Protein AF-0000000071358863 (afdb_homodimer)

Organism: NCBI:txid346377

Nearest PDB structures (foldseek):
  4tql-assembly1_A  TM=3.402E-01  e=3.006E+00  synthetic construct
  7ekm-assembly1_B  TM=2.924E-01  e=6.984E+00  Homo sapiens
  4tql-assembly1_A  TM=3.404E-01  e=3.128E+00  synthetic construct
  7ekm-assembly1_B  TM=2.925E-01  e=9.668E+00  Homo sapiens

Foldseek 3Di:
DPPVVVVVCVVVVPPPVPPDDDPVVVVVVVVLVVLLVVLLCVQLVDDPVLCVVLVVLVVVLVVVLVVLVCVQNPPPPPPPVPDDPVNVVVVVVVNVVSVVVNVVSLVVSLVVSCVSRNNVSSVSVVCSVVVSVVVVVVVCVVVPPDPD/DVPVVVVVCVVVVPPPVPPDDDPVVVVVVVVLVVLLVVLLCVQLVDDPVLCVVLVVLVVVLVVVLVVLVCVQNPPPPPVPVPDDPVNVVVVVVVNVVSVVVNVVSLVVSLVVSCVSRNNVSSVSVVCSVVVSVVVVVVVCVVVPPDPD

Secondary structure (DSSP, 8-state):
-HHHHHHHHHHHGGGGGGGS-HHHHHHHHHHHHHHHHHHHHHHHT--HHHHHHHHHHHHHHHHHHHHHHHHHH------GGG--HHHHHHHHHHHHHHHHHHHHHHHHHHHHHHHHS-HHHHHHHHHHHHHHHHHHHHHHHHHS----/-HHHHHHHHHHHGGGGGGGS-HHHHHHHHHHHHHHHHHHHHHHHT--HHHHHHHHHHHHHHHHHHHHHHHHHH------GGG--HHHHHHHHHHHHHHHHHHHHHHHHHHHHHHHHS-HHHHHHHHHHHHHHHHHHHHHHHHHS----

Radius of gyration: 20.92 Å; Cα contacts (8 Å, |Δi|>4): 235; chains: 2; bounding box: 52×55×49 Å

Solvent-accessible surface area (backbone atoms only — not comparable to full-atom values): 15802 Å² total; per-residue (Å²): 88,69,9,68,49,34,32,39,37,12,69,54,43,29,68,67,27,63,71,62,63,73,69,69,32,49,60,34,44,54,52,48,48,54,51,48,51,54,48,50,41,60,75,54,63,59,47,74,76,46,43,70,59,45,49,64,54,48,52,52,48,52,52,54,51,47,51,53,48,48,58,65,65,58,59,58,85,69,58,67,88,76,52,44,47,69,56,25,42,51,52,49,50,50,51,52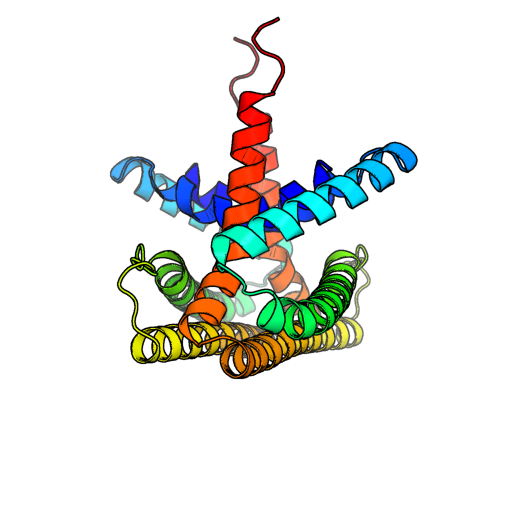,50,50,54,48,50,50,52,50,50,51,51,52,50,39,55,52,39,25,70,68,66,31,32,39,46,30,44,50,53,69,49,38,60,50,50,49,34,51,50,51,50,54,51,44,66,68,65,40,86,60,89,124,90,65,7,68,47,30,35,43,39,9,68,58,42,33,66,66,20,63,72,58,60,71,69,66,31,49,59,33,44,53,52,49,48,53,50,47,52,54,49,50,40,60,74,54,63,60,47,74,78,47,43,69,60,45,48,64,56,48,52,53,48,52,51,52,51,48,52,52,48,49,56,66,64,57,58,58,86,70,56,68,88,75,52,44,47,69,56,24,44,50,52,50,52,50,51,52,49,50,53,48,50,50,52,50,51,52,50,53,48,40,53,52,38,24,70,69,68,30,32,41,46,29,44,50,53,68,48,39,58,46,52,48,30,52,50,52,49,54,52,42,65,68,64,39,86,57,90,123

Structure (mmCIF, N/CA/C/O backbone):
data_AF-0000000071358863-model_v1
#
loop_
_entity.id
_entity.type
_entity.pdbx_description
1 polymer 'LTXXQ motif family protein'
#
loop_
_atom_site.group_PDB
_atom_site.id
_atom_site.type_symbol
_atom_site.label_atom_id
_atom_site.label_alt_id
_atom_site.label_comp_id
_atom_site.label_asym_id
_atom_site.label_entity_id
_atom_site.label_seq_id
_atom_site.pdbx_PDB_ins_code
_atom_site.Cartn_x
_atom_site.Cartn_y
_atom_site.Cartn_z
_atom_site.occupancy
_atom_site.B_iso_or_equiv
_atom_site.auth_seq_id
_atom_site.auth_comp_id
_atom_site.auth_asym_id
_atom_site.auth_atom_id
_atom_site.pdbx_PDB_model_num
ATOM 1 N N . MET A 1 1 ? 15.477 0.302 16.922 1 30.44 1 MET A N 1
ATOM 2 C CA . MET A 1 1 ? 15.477 1.568 16.203 1 30.44 1 MET A CA 1
ATOM 3 C C . MET A 1 1 ? 15.633 1.333 14.703 1 30.44 1 MET A C 1
ATOM 5 O O . MET A 1 1 ? 15.141 2.117 13.891 1 30.44 1 MET A O 1
ATOM 9 N N . LYS A 1 2 ? 16.422 0.247 14.492 1 32.31 2 LYS A N 1
ATOM 10 C CA . LYS A 1 2 ? 17 -0.05 13.18 1 32.31 2 LYS A CA 1
ATOM 11 C C . LYS A 1 2 ? 15.961 -0.669 12.25 1 32.31 2 LYS A C 1
ATOM 13 O O . LYS A 1 2 ? 15.945 -0.388 11.055 1 32.31 2 LYS A O 1
ATOM 18 N N . LYS A 1 3 ? 15.055 -1.363 12.898 1 34.25 3 LYS A N 1
ATOM 19 C CA . LYS A 1 3 ? 14.203 -2.197 12.062 1 34.25 3 LYS A CA 1
ATOM 20 C C . LYS A 1 3 ? 13 -1.412 11.555 1 34.25 3 LYS A C 1
ATOM 22 O O . LYS A 1 3 ? 12.43 -1.739 10.508 1 34.25 3 LYS A O 1
ATOM 27 N N . ILE A 1 4 ? 12.461 -0.491 12.312 1 34.81 4 ILE A N 1
ATOM 28 C CA . ILE A 1 4 ? 11.336 0.38 12.008 1 34.81 4 ILE A CA 1
ATOM 29 C C . ILE A 1 4 ? 11.711 1.338 10.883 1 34.81 4 ILE A C 1
ATOM 31 O O . ILE A 1 4 ? 10.906 1.596 9.984 1 34.81 4 ILE A O 1
ATOM 35 N N . LEU A 1 5 ? 12.906 1.787 10.852 1 37.78 5 LEU A N 1
ATOM 36 C CA . LEU A 1 5 ? 13.461 2.699 9.859 1 37.78 5 LEU A CA 1
ATOM 37 C C . LEU A 1 5 ? 13.586 2.012 8.5 1 37.78 5 LEU A C 1
ATOM 39 O O . LEU A 1 5 ? 13.352 2.633 7.465 1 37.78 5 LEU A O 1
ATOM 43 N N . LEU A 1 6 ? 13.672 0.788 8.609 1 37.25 6 LEU A N 1
ATOM 44 C CA . LEU A 1 6 ? 13.93 0.056 7.375 1 37.25 6 LEU A CA 1
ATOM 45 C C . LEU A 1 6 ? 12.656 -0.065 6.539 1 37.25 6 LEU A C 1
ATOM 47 O O . LEU A 1 6 ? 12.695 0.068 5.316 1 37.25 6 LEU A O 1
ATOM 51 N N . PHE A 1 7 ? 11.547 -0.179 7.207 1 38.31 7 PHE A N 1
ATOM 52 C CA . PHE A 1 7 ? 10.266 -0.338 6.523 1 38.31 7 PHE A CA 1
ATOM 53 C C . PHE A 1 7 ? 9.875 0.946 5.805 1 38.31 7 PHE A C 1
ATOM 55 O O . PHE A 1 7 ? 9.391 0.906 4.672 1 38.31 7 PHE A O 1
ATOM 62 N N . LEU A 1 8 ? 9.977 2.039 6.348 1 38.88 8 LEU A N 1
ATOM 63 C CA . LEU A 1 8 ? 9.742 3.355 5.766 1 38.88 8 LEU A CA 1
ATOM 64 C C . LEU A 1 8 ? 10.727 3.635 4.637 1 38.88 8 LEU A C 1
ATOM 66 O O . LEU A 1 8 ? 10.359 4.242 3.627 1 38.88 8 LEU A O 1
ATOM 70 N N . VAL A 1 9 ? 11.812 3.148 4.77 1 38.78 9 VAL A N 1
ATOM 71 C CA . VAL A 1 9 ? 12.867 3.363 3.791 1 38.78 9 VAL A CA 1
ATOM 72 C C . VAL A 1 9 ? 12.578 2.547 2.531 1 38.78 9 VAL A C 1
ATOM 74 O O . VAL A 1 9 ? 12.906 2.975 1.421 1 38.78 9 VAL A O 1
ATOM 77 N N . MET A 1 10 ? 11.859 1.527 2.717 1 37.72 10 MET A N 1
ATOM 78 C CA . MET A 1 10 ? 11.547 0.688 1.563 1 37.72 10 MET A CA 1
ATOM 79 C C . MET A 1 10 ? 10.555 1.386 0.635 1 37.72 10 MET A C 1
ATOM 81 O O . MET A 1 10 ? 10.625 1.224 -0.585 1 37.72 10 MET A O 1
ATOM 85 N N . ILE A 1 11 ? 9.648 2.109 1.072 1 38.56 11 ILE A N 1
ATOM 86 C CA . ILE A 1 11 ? 8.734 2.896 0.253 1 38.56 11 ILE A CA 1
ATOM 87 C C . ILE A 1 11 ? 9.477 4.09 -0.345 1 38.56 11 ILE A C 1
ATOM 89 O O . ILE A 1 11 ? 9.258 4.445 -1.506 1 38.56 11 ILE A O 1
ATOM 93 N N . ALA A 1 12 ? 10.312 4.785 0.439 1 37.19 12 ALA A N 1
ATOM 94 C CA . ALA A 1 12 ? 11.016 5.984 -0.01 1 37.19 12 ALA A CA 1
ATOM 95 C C . ALA A 1 12 ? 12.141 5.633 -0.98 1 37.19 12 ALA A C 1
ATOM 97 O O . ALA A 1 12 ? 12.484 6.426 -1.861 1 37.19 12 ALA A O 1
ATOM 98 N N . CYS A 1 13 ? 12.773 4.617 -0.808 1 33.88 13 CYS A N 1
ATOM 99 C CA . CYS A 1 13 ? 13.977 4.309 -1.581 1 33.88 13 CYS A CA 1
ATOM 100 C C . CYS A 1 13 ? 13.609 3.838 -2.984 1 33.88 13 CYS A C 1
ATOM 102 O O . CYS A 1 13 ? 14.492 3.553 -3.797 1 33.88 13 CYS A O 1
ATOM 104 N N . SER A 1 14 ? 12.391 3.68 -3.289 1 33.69 14 SER A N 1
ATOM 105 C CA . SER A 1 14 ? 12.062 3.238 -4.641 1 33.69 14 SER A CA 1
ATOM 106 C C . SER A 1 14 ? 12.43 4.297 -5.672 1 33.69 14 SER A C 1
ATOM 108 O O . SER A 1 14 ? 12.609 3.984 -6.852 1 33.69 14 SER A O 1
ATOM 110 N N . GLY A 1 15 ? 12.461 5.512 -5.312 1 32.28 15 GLY A N 1
ATOM 111 C CA . GLY A 1 15 ? 12.734 6.555 -6.289 1 32.28 15 GLY A CA 1
ATOM 112 C C . GLY A 1 15 ? 14.188 6.613 -6.715 1 32.28 15 GLY A C 1
ATOM 113 O O . GLY A 1 15 ? 14.508 7.184 -7.758 1 32.28 15 GLY A O 1
ATOM 114 N N . ALA A 1 16 ? 15.078 6.34 -5.906 1 31.92 16 ALA A N 1
ATOM 115 C CA . ALA A 1 16 ? 16.453 6.734 -6.184 1 31.92 16 ALA A CA 1
ATOM 116 C C . ALA A 1 16 ? 17.109 5.781 -7.184 1 31.92 16 ALA A C 1
ATOM 118 O O . ALA A 1 16 ? 18.109 6.125 -7.816 1 31.92 16 ALA A O 1
ATOM 119 N N . LEU A 1 17 ? 16.641 4.582 -7.309 1 33.94 17 LEU A N 1
ATOM 120 C CA . LEU A 1 17 ? 17.406 3.621 -8.102 1 33.94 17 LEU A CA 1
ATOM 121 C C . LEU A 1 17 ? 17.234 3.904 -9.594 1 33.94 17 LEU A C 1
ATOM 123 O O . LEU A 1 17 ? 17.844 3.219 -10.43 1 33.94 17 LEU A O 1
ATOM 127 N N . TYR A 1 18 ? 16.328 4.656 -9.984 1 32.5 18 TYR A N 1
ATOM 128 C CA . TYR A 1 18 ? 16.125 4.875 -11.406 1 32.5 18 TYR A CA 1
ATOM 129 C C . TYR A 1 18 ? 17.25 5.703 -12.008 1 32.5 18 TYR A C 1
ATOM 131 O O . TYR A 1 18 ? 17.281 5.949 -13.219 1 32.5 18 TYR A O 1
ATOM 139 N N . ALA A 1 19 ? 18.062 6.176 -11.289 1 32.44 19 ALA A N 1
ATOM 140 C CA . ALA A 1 19 ? 18.938 7.16 -11.93 1 32.44 19 ALA A CA 1
ATOM 141 C C . ALA A 1 19 ? 20.062 6.484 -12.703 1 32.44 19 ALA A C 1
ATOM 143 O O . ALA A 1 19 ? 21.062 7.121 -13.039 1 32.44 19 ALA A O 1
ATOM 144 N N . GLN A 1 20 ? 20.016 5.082 -12.75 1 37.31 20 GLN A N 1
ATOM 145 C CA . GLN A 1 20 ? 21.25 4.754 -13.461 1 37.31 20 GLN A CA 1
ATOM 146 C C . GLN A 1 20 ? 21.188 5.191 -14.922 1 37.31 20 GLN A C 1
ATOM 148 O O . GLN A 1 20 ? 20.094 5.438 -15.445 1 37.31 20 GLN A O 1
ATOM 153 N N . ARG A 1 21 ? 22.312 4.848 -15.781 1 39.41 21 ARG A N 1
ATOM 154 C CA . ARG A 1 21 ? 22.578 5.305 -17.141 1 39.41 21 ARG A CA 1
ATOM 155 C C . ARG A 1 21 ? 21.578 4.738 -18.125 1 39.41 21 ARG A C 1
ATOM 157 O O . ARG A 1 21 ? 21.266 3.543 -18.094 1 39.41 21 ARG A O 1
ATOM 164 N N . PRO A 1 22 ? 21.203 5.379 -19.219 1 46.09 22 PRO A N 1
ATOM 165 C CA . PRO A 1 22 ? 20.141 5.102 -20.188 1 46.09 22 PRO A CA 1
ATOM 166 C C . PRO A 1 22 ? 20.297 3.746 -20.859 1 46.09 22 PRO A C 1
ATOM 168 O O . PRO A 1 22 ? 19.328 2.996 -21 1 46.09 22 PRO A O 1
ATOM 171 N N . ALA A 1 23 ? 21.438 3.605 -21.734 1 43.38 23 ALA A N 1
ATOM 172 C CA . ALA A 1 23 ? 21.641 2.422 -22.562 1 43.38 23 ALA A CA 1
ATOM 173 C C . ALA A 1 23 ? 21.75 1.161 -21.719 1 43.38 23 ALA A C 1
ATOM 175 O O . ALA A 1 23 ? 21.172 0.121 -22.062 1 43.38 23 ALA A O 1
ATOM 176 N N . ALA A 1 24 ? 22.672 1.125 -20.875 1 42.41 24 ALA A N 1
ATOM 177 C CA . ALA A 1 24 ? 22.922 0.051 -19.906 1 42.41 24 ALA A CA 1
ATOM 178 C C . ALA A 1 24 ? 21.672 -0.252 -19.094 1 42.41 24 ALA A C 1
ATOM 180 O O . ALA A 1 24 ? 21.438 -1.4 -18.703 1 42.41 24 ALA A O 1
ATOM 181 N N . ALA A 1 25 ? 20.844 0.69 -19.25 1 51.75 25 ALA A N 1
ATOM 182 C CA . ALA A 1 25 ? 19.594 0.611 -18.516 1 51.75 25 ALA A CA 1
ATOM 183 C C . ALA A 1 25 ? 18.594 -0.307 -19.234 1 51.75 25 ALA A C 1
ATOM 185 O O . ALA A 1 25 ? 17.891 -1.093 -18.594 1 51.75 25 ALA A O 1
ATOM 186 N N . ASP A 1 26 ? 18.656 -0.184 -20.562 1 54.12 26 ASP A N 1
ATOM 187 C CA . ASP A 1 26 ? 17.766 -1.014 -21.359 1 54.12 26 ASP A CA 1
ATOM 188 C C . ASP A 1 26 ? 18.188 -2.482 -21.297 1 54.12 26 ASP A C 1
ATOM 190 O O . ASP A 1 26 ? 17.328 -3.369 -21.203 1 54.12 26 ASP A O 1
ATOM 194 N N . TYR A 1 27 ? 19.469 -2.787 -21.625 1 52.47 27 TYR A N 1
ATOM 195 C CA . TYR A 1 27 ? 19.969 -4.152 -21.547 1 52.47 27 TYR A CA 1
ATOM 196 C C . TYR A 1 27 ? 19.703 -4.758 -20.172 1 52.47 27 TYR A C 1
ATOM 198 O O . TYR A 1 27 ? 19.266 -5.91 -20.062 1 52.47 27 TYR A O 1
ATOM 206 N N . ASP A 1 28 ? 19.75 -3.91 -19.281 1 70.25 28 ASP A N 1
ATOM 207 C CA . ASP A 1 28 ? 19.531 -4.344 -17.906 1 70.25 28 ASP A CA 1
ATOM 208 C C . ASP A 1 28 ? 18.062 -4.637 -17.641 1 70.25 28 ASP A C 1
ATOM 210 O O . ASP A 1 28 ? 17.719 -5.621 -16.984 1 70.25 28 ASP A O 1
ATOM 214 N N . SER A 1 29 ? 17.328 -3.996 -18.578 1 75.5 29 SER A N 1
ATOM 215 C CA . SER A 1 29 ? 15.891 -4.211 -18.406 1 75.5 29 SER A CA 1
ATOM 216 C C . SER A 1 29 ? 15.453 -5.527 -19.047 1 75.5 29 SER A C 1
ATOM 218 O O . SER A 1 29 ? 14.633 -6.258 -18.469 1 75.5 29 SER A O 1
ATOM 220 N N . GLU A 1 30 ? 15.984 -5.781 -20.219 1 79.88 30 GLU A N 1
ATOM 221 C CA . GLU A 1 30 ? 15.648 -7.023 -20.906 1 79.88 30 GLU A CA 1
ATOM 222 C C . GLU A 1 30 ? 16.125 -8.242 -20.125 1 79.88 30 GLU A C 1
ATOM 224 O O . GLU A 1 30 ? 15.43 -9.25 -20.047 1 79.88 30 GLU A O 1
ATOM 229 N N . LYS A 1 31 ? 17.266 -8.18 -19.625 1 82.12 31 LYS A N 1
ATOM 230 C CA . LYS A 1 31 ? 17.812 -9.266 -18.797 1 82.12 31 LYS A CA 1
ATOM 231 C C . LYS A 1 31 ? 16.984 -9.484 -17.547 1 82.12 31 LYS A C 1
ATOM 233 O O . LYS A 1 31 ? 16.734 -10.625 -17.156 1 82.12 31 LYS A O 1
ATOM 238 N N . LEU A 1 32 ? 16.578 -8.406 -17.016 1 83.12 32 LEU A N 1
ATOM 239 C CA . LEU A 1 32 ? 15.742 -8.492 -15.812 1 83.12 32 LEU A CA 1
ATOM 240 C C . LEU A 1 32 ? 14.406 -9.156 -16.141 1 83.12 32 LEU A C 1
ATOM 242 O O . LEU A 1 32 ? 13.922 -9.984 -15.359 1 83.12 32 LEU A O 1
ATOM 246 N N . GLN A 1 33 ? 13.93 -8.781 -17.25 1 84.94 33 GLN A N 1
ATOM 247 C CA . GLN A 1 33 ? 12.656 -9.367 -17.656 1 84.94 33 GLN A CA 1
ATOM 248 C C . GLN A 1 33 ? 12.797 -10.867 -17.906 1 84.94 33 GLN A C 1
ATOM 250 O O . GLN A 1 33 ? 11.922 -11.648 -17.531 1 84.94 33 GLN A O 1
ATOM 255 N N . ALA A 1 34 ? 13.805 -11.289 -18.656 1 86.62 34 ALA A N 1
ATOM 256 C CA . ALA A 1 34 ? 14.055 -12.711 -18.922 1 86.62 34 ALA A CA 1
ATOM 257 C C . ALA A 1 34 ? 14.234 -13.484 -17.625 1 86.62 34 ALA A C 1
ATOM 259 O O . ALA A 1 34 ? 13.734 -14.602 -17.484 1 86.62 34 ALA A O 1
ATOM 260 N N . ALA A 1 35 ? 14.953 -12.875 -16.688 1 86.94 35 ALA A N 1
ATOM 261 C CA . ALA A 1 35 ? 15.156 -13.5 -15.383 1 86.94 35 ALA A CA 1
ATOM 262 C C . ALA A 1 35 ? 13.828 -13.672 -14.648 1 86.94 35 ALA A C 1
ATOM 264 O O . ALA A 1 35 ? 13.594 -14.703 -14.008 1 86.94 35 ALA A O 1
ATOM 265 N N . LYS A 1 36 ? 13.031 -12.68 -14.805 1 88.81 36 LYS A N 1
ATOM 266 C CA . LYS A 1 36 ? 11.727 -12.742 -14.156 1 88.81 36 LYS A CA 1
ATOM 267 C C . LYS A 1 36 ? 10.867 -13.844 -14.75 1 88.81 36 LYS A C 1
ATOM 269 O O . LYS A 1 36 ? 10.219 -14.602 -14.023 1 88.81 36 LYS A O 1
ATOM 274 N N . ILE A 1 37 ? 10.883 -13.961 -16.047 1 87 37 ILE A N 1
ATOM 275 C CA . ILE A 1 37 ? 10.109 -14.977 -16.75 1 87 37 ILE A CA 1
ATOM 276 C C . ILE A 1 37 ? 10.57 -16.359 -16.312 1 87 37 ILE A C 1
ATOM 278 O O . ILE A 1 37 ? 9.742 -17.234 -16.016 1 87 37 ILE A O 1
ATOM 282 N N . ALA A 1 38 ? 11.852 -16.578 -16.312 1 88.31 38 ALA A N 1
ATOM 283 C CA . ALA A 1 38 ? 12.406 -17.859 -15.875 1 88.31 38 ALA A CA 1
ATOM 284 C C . ALA A 1 38 ? 12.023 -18.156 -14.43 1 88.31 38 ALA A C 1
ATOM 286 O O . ALA A 1 38 ? 11.633 -19.281 -14.109 1 88.31 38 ALA A O 1
ATOM 287 N N . PHE A 1 39 ? 12.109 -17.141 -13.641 1 91.56 39 PHE A N 1
ATOM 288 C CA . PHE A 1 39 ? 11.797 -17.297 -12.219 1 91.56 39 PHE A CA 1
ATOM 289 C C . PHE A 1 39 ? 10.336 -17.688 -12.031 1 91.56 39 PHE A C 1
ATOM 291 O O . PHE A 1 39 ? 10.031 -18.625 -11.297 1 91.56 39 PHE A O 1
ATOM 298 N N . LEU A 1 40 ? 9.445 -16.969 -12.695 1 93 40 LEU A N 1
ATOM 299 C CA . LEU A 1 40 ? 8.016 -17.234 -12.57 1 93 40 LEU A CA 1
ATOM 300 C C . LEU A 1 40 ? 7.668 -18.609 -13.117 1 93 40 LEU A C 1
ATOM 302 O O . LEU A 1 40 ? 6.836 -19.312 -12.547 1 93 40 LEU A O 1
ATOM 306 N N . THR A 1 41 ? 8.281 -18.969 -14.258 1 91.25 41 THR A N 1
ATOM 307 C CA . THR A 1 41 ? 8.039 -20.281 -14.867 1 91.25 41 THR A CA 1
ATOM 308 C C . THR A 1 41 ? 8.398 -21.391 -13.891 1 91.25 41 THR A C 1
ATOM 310 O O . THR A 1 41 ? 7.641 -22.359 -13.734 1 91.25 41 THR A O 1
ATOM 313 N N . GLN A 1 42 ? 9.539 -21.25 -13.227 1 90.31 42 GLN A N 1
ATOM 314 C CA . GLN A 1 42 ? 10 -22.25 -12.273 1 90.31 42 GLN A CA 1
ATOM 315 C C . GLN A 1 42 ? 9.125 -22.25 -11.016 1 90.31 42 GLN A C 1
ATOM 317 O O . GLN A 1 42 ? 8.695 -23.312 -10.562 1 90.31 42 GLN A O 1
ATOM 322 N N . LYS A 1 43 ? 8.859 -21.125 -10.531 1 90.81 43 LYS A N 1
ATOM 323 C CA . LYS A 1 43 ? 8.117 -21 -9.281 1 90.81 43 LYS A CA 1
ATOM 324 C C . LYS A 1 43 ? 6.691 -21.531 -9.43 1 90.81 43 LYS A C 1
ATOM 326 O O . LYS A 1 43 ? 6.16 -22.172 -8.523 1 90.81 43 LYS A O 1
ATOM 331 N N . LEU A 1 44 ? 6.121 -21.297 -10.516 1 93.06 44 LEU A N 1
ATOM 332 C CA . LEU A 1 44 ? 4.723 -21.641 -10.727 1 93.06 44 LEU A CA 1
ATOM 333 C C . LEU A 1 44 ? 4.594 -23.016 -11.383 1 93.06 44 LEU A C 1
ATOM 335 O O . LEU A 1 44 ? 3.488 -23.547 -11.492 1 93.06 44 LEU A O 1
ATOM 339 N N . ASP A 1 45 ? 5.734 -23.594 -11.773 1 90.81 45 ASP A N 1
ATOM 340 C CA . ASP A 1 45 ? 5.715 -24.875 -12.461 1 90.81 45 ASP A CA 1
ATOM 341 C C . ASP A 1 45 ? 4.727 -24.859 -13.625 1 90.81 45 ASP A C 1
ATOM 343 O O . ASP A 1 45 ? 3.846 -25.719 -13.711 1 90.81 45 ASP A O 1
ATOM 347 N N . LEU A 1 46 ? 4.832 -23.875 -14.461 1 91.06 46 LEU A N 1
ATOM 348 C CA . LEU A 1 46 ? 3.898 -23.656 -15.562 1 91.06 46 LEU A CA 1
ATOM 349 C C . LEU A 1 46 ? 4.051 -24.719 -16.641 1 91.06 46 LEU A C 1
ATOM 351 O O . LEU A 1 46 ? 5.164 -25.016 -17.078 1 91.06 46 LEU A O 1
ATOM 355 N N . GLN A 1 47 ? 2.922 -25.297 -16.953 1 89.25 47 GLN A N 1
ATOM 356 C CA . GLN A 1 47 ? 2.902 -26.188 -18.109 1 89.25 47 GLN A CA 1
ATOM 357 C C . GLN A 1 47 ? 2.83 -25.391 -19.406 1 89.25 47 GLN A C 1
ATOM 359 O O . GLN A 1 47 ? 2.379 -24.25 -19.422 1 89.25 47 GLN A O 1
ATOM 364 N N . PRO A 1 48 ? 3.307 -25.953 -20.484 1 88.94 48 PRO A N 1
ATOM 365 C CA . PRO A 1 48 ? 3.334 -25.25 -21.781 1 88.94 48 PRO A CA 1
ATOM 366 C C . PRO A 1 48 ? 1.969 -24.703 -22.172 1 88.94 48 PRO A C 1
ATOM 368 O O . PRO A 1 48 ? 1.878 -23.594 -22.703 1 88.94 48 PRO A O 1
ATOM 371 N N . ASP A 1 49 ? 0.903 -25.469 -21.969 1 89.75 49 ASP A N 1
ATOM 372 C CA . ASP A 1 49 ? -0.442 -25.016 -22.328 1 89.75 49 ASP A CA 1
ATOM 373 C C . ASP A 1 49 ? -0.887 -23.844 -21.453 1 89.75 49 ASP A C 1
ATOM 375 O O . ASP A 1 49 ? -1.528 -22.922 -21.938 1 89.75 49 ASP A O 1
ATOM 379 N N . GLN A 1 50 ? -0.514 -23.844 -20.188 1 90.19 50 GLN A N 1
ATOM 380 C CA . GLN A 1 50 ? -0.81 -22.766 -19.25 1 90.19 50 GLN A CA 1
ATOM 381 C C . GLN A 1 50 ? -0.047 -21.5 -19.625 1 90.19 50 GLN A C 1
ATOM 383 O O . GLN A 1 50 ? -0.587 -20.391 -19.547 1 90.19 50 GLN A O 1
ATOM 388 N N . ALA A 1 51 ? 1.203 -21.719 -20.078 1 90.25 51 ALA A N 1
ATOM 389 C CA . ALA A 1 51 ? 2.096 -20.609 -20.375 1 90.25 51 ALA A CA 1
ATOM 390 C C . ALA A 1 51 ? 1.541 -19.75 -21.516 1 90.25 51 ALA A C 1
ATOM 392 O O . ALA A 1 51 ? 1.67 -18.531 -21.5 1 90.25 51 ALA A O 1
ATOM 393 N N . THR A 1 52 ? 0.94 -20.391 -22.469 1 91.94 52 THR A N 1
ATOM 394 C CA . THR A 1 52 ? 0.411 -19.703 -23.656 1 91.94 52 THR A CA 1
ATOM 395 C C . THR A 1 52 ? -0.696 -18.734 -23.25 1 91.94 52 THR A C 1
ATOM 397 O O . THR A 1 52 ? -0.842 -17.672 -23.859 1 91.94 52 THR A O 1
ATOM 400 N N . GLU A 1 53 ? -1.437 -19.047 -22.219 1 93.19 53 GLU A N 1
ATOM 401 C CA . GLU A 1 53 ? -2.52 -18.188 -21.75 1 93.19 53 GLU A CA 1
ATOM 402 C C . GLU A 1 53 ? -2.035 -17.234 -20.672 1 93.19 53 GLU A C 1
ATOM 404 O O . GLU A 1 53 ? -2.525 -16.094 -20.562 1 93.19 53 GLU A O 1
ATOM 409 N N . PHE A 1 54 ? -1.117 -17.734 -19.922 1 94.69 54 PHE A N 1
ATOM 410 C CA . PHE A 1 54 ? -0.643 -17.016 -18.75 1 94.69 54 PHE A CA 1
ATOM 411 C C . PHE A 1 54 ? 0.144 -15.773 -19.141 1 94.69 54 PHE A C 1
ATOM 413 O O . PHE A 1 54 ? -0.097 -14.688 -18.609 1 94.69 54 PHE A O 1
ATOM 420 N N . TRP A 1 55 ? 0.992 -15.867 -20.188 1 93.56 55 TRP A N 1
ATOM 421 C CA . TRP A 1 55 ? 1.989 -14.82 -20.406 1 93.56 55 TRP A CA 1
ATOM 422 C C . TRP A 1 55 ? 1.345 -13.57 -21 1 93.56 55 TRP A C 1
ATOM 424 O O . TRP A 1 55 ? 1.653 -12.453 -20.578 1 93.56 55 TRP A O 1
ATOM 434 N N . PRO A 1 56 ? 0.43 -13.688 -21.922 1 94.44 56 PRO A N 1
ATOM 435 C CA . PRO A 1 56 ? -0.25 -12.484 -22.391 1 94.44 56 PRO A CA 1
ATOM 436 C C . PRO A 1 56 ? -0.987 -11.742 -21.281 1 94.44 56 PRO A C 1
ATOM 438 O O . PRO A 1 56 ? -0.984 -10.516 -21.234 1 94.44 56 PRO A O 1
ATOM 441 N N . LEU A 1 57 ? -1.604 -12.414 -20.375 1 95.06 57 LEU A N 1
ATOM 442 C CA . LEU A 1 57 ? -2.307 -11.828 -19.234 1 95.06 57 LEU A CA 1
ATOM 443 C C . LEU A 1 57 ? -1.327 -11.172 -18.266 1 95.06 57 LEU A C 1
ATOM 445 O O . LEU A 1 57 ? -1.569 -10.055 -17.797 1 95.06 57 LEU A O 1
ATOM 449 N N . TYR A 1 58 ? -0.287 -11.867 -18.031 1 94.56 58 TYR A N 1
ATOM 450 C CA . TYR A 1 58 ? 0.729 -11.352 -17.125 1 94.56 58 TYR A CA 1
ATOM 451 C C . TYR A 1 58 ? 1.372 -10.086 -17.703 1 94.56 58 TYR A C 1
ATOM 453 O O . TYR A 1 58 ? 1.571 -9.109 -16.969 1 94.56 58 TYR A O 1
ATOM 461 N N . ASN A 1 59 ? 1.72 -10.109 -18.969 1 92.56 59 ASN A N 1
ATOM 462 C CA . ASN A 1 59 ? 2.361 -8.953 -19.609 1 92.56 59 ASN A CA 1
ATOM 463 C C . ASN A 1 59 ? 1.458 -7.727 -19.578 1 92.56 59 ASN A C 1
ATOM 465 O O . ASN A 1 59 ? 1.92 -6.617 -19.297 1 92.56 59 ASN A O 1
ATOM 469 N N . LYS A 1 60 ? 0.212 -7.926 -19.844 1 95.88 60 LYS A N 1
ATOM 470 C CA . LYS A 1 60 ? -0.747 -6.828 -19.766 1 95.88 60 LYS A CA 1
ATOM 471 C C . LYS A 1 60 ? -0.852 -6.281 -18.359 1 95.88 60 LYS A C 1
ATOM 473 O O . LYS A 1 60 ? -0.857 -5.066 -18.141 1 95.88 60 LYS A O 1
ATOM 478 N N . PHE A 1 61 ? -0.926 -7.156 -17.422 1 95.88 61 PHE A N 1
ATOM 479 C CA . PHE A 1 61 ? -1.002 -6.789 -16.016 1 95.88 61 PHE A CA 1
ATOM 480 C C . PHE A 1 61 ? 0.233 -6 -15.594 1 95.88 61 PHE A C 1
ATOM 482 O O . PHE A 1 61 ? 0.118 -4.957 -14.953 1 95.88 61 PHE A O 1
ATOM 489 N N . ASP A 1 62 ? 1.35 -6.566 -15.945 1 91.12 62 ASP A N 1
ATOM 490 C CA . ASP A 1 62 ? 2.615 -5.938 -15.578 1 91.12 62 ASP A CA 1
ATOM 491 C C . ASP A 1 62 ? 2.721 -4.531 -16.156 1 91.12 62 ASP A C 1
ATOM 493 O O . ASP A 1 62 ? 3.191 -3.607 -15.5 1 91.12 62 ASP A O 1
ATOM 497 N N . GLU A 1 63 ? 2.285 -4.348 -17.359 1 93.56 63 GLU A N 1
ATOM 498 C CA . GLU A 1 63 ? 2.307 -3.045 -18.016 1 93.56 63 GLU A CA 1
ATOM 499 C C . GLU A 1 63 ? 1.379 -2.059 -17.312 1 93.56 63 GLU A C 1
ATOM 501 O O . GLU A 1 63 ? 1.766 -0.919 -17.047 1 93.56 63 GLU A O 1
ATOM 506 N N . GLU A 1 64 ? 0.162 -2.486 -17.047 1 96.19 64 GLU A N 1
ATOM 507 C CA . GLU A 1 64 ? -0.794 -1.625 -16.359 1 96.19 64 GLU A CA 1
ATOM 508 C C . GLU A 1 64 ? -0.303 -1.258 -14.961 1 96.19 64 GLU A C 1
ATOM 510 O O . GLU A 1 64 ? -0.446 -0.113 -14.523 1 96.19 64 GLU A O 1
ATOM 515 N N . ARG A 1 65 ? 0.203 -2.225 -14.352 1 93.31 65 ARG A N 1
ATOM 516 C CA . ARG A 1 65 ? 0.737 -2.012 -13.008 1 93.31 65 ARG A CA 1
ATOM 517 C C . ARG A 1 65 ? 1.865 -0.985 -13.023 1 93.31 65 ARG A C 1
ATOM 519 O O . ARG A 1 65 ? 1.917 -0.097 -12.172 1 93.31 65 ARG A O 1
ATOM 526 N N . ARG A 1 66 ? 2.729 -1.097 -13.961 1 89.19 66 ARG A N 1
ATOM 527 C CA . ARG A 1 66 ? 3.811 -0.131 -14.117 1 89.19 66 ARG A CA 1
ATOM 528 C C . ARG A 1 66 ? 3.264 1.271 -14.367 1 89.19 66 ARG A C 1
ATOM 530 O O . ARG A 1 66 ? 3.828 2.258 -13.883 1 89.19 66 ARG A O 1
ATOM 537 N N . GLY A 1 67 ? 2.232 1.31 -15.18 1 91.31 67 GLY A N 1
ATOM 538 C CA . GLY A 1 67 ? 1.582 2.59 -15.398 1 91.31 67 GLY A CA 1
ATOM 539 C C . GLY A 1 67 ? 1.088 3.238 -14.117 1 91.31 67 GLY A C 1
ATOM 540 O O . GLY A 1 67 ? 1.286 4.438 -13.906 1 91.31 67 GLY A O 1
ATOM 541 N N . TYR A 1 68 ? 0.467 2.471 -13.266 1 91.12 68 TYR A N 1
ATOM 542 C CA . TYR A 1 68 ? 0.014 2.965 -11.969 1 91.12 68 TYR A CA 1
ATOM 543 C C . TYR A 1 68 ? 1.189 3.447 -11.125 1 91.12 68 TYR A C 1
ATOM 545 O O . TYR A 1 68 ? 1.141 4.531 -10.547 1 91.12 68 TYR A O 1
ATOM 553 N N . PHE A 1 69 ? 2.258 2.723 -11.133 1 85.94 69 PHE A N 1
ATOM 554 C CA . PHE A 1 69 ? 3.414 3.066 -10.32 1 85.94 69 PHE A CA 1
ATOM 555 C C . PHE A 1 69 ? 4.074 4.344 -10.82 1 85.94 69 PHE A C 1
ATOM 557 O O . PHE A 1 69 ? 4.465 5.203 -10.031 1 85.94 69 PHE A O 1
ATOM 564 N N . LYS A 1 70 ? 4.152 4.453 -12.102 1 86.12 70 LYS A N 1
ATOM 565 C CA . LYS A 1 70 ? 4.711 5.668 -12.695 1 86.12 70 LYS A CA 1
ATOM 566 C C . LYS A 1 70 ? 3.902 6.898 -12.305 1 86.12 70 LYS A C 1
ATOM 568 O O . LYS A 1 70 ? 4.469 7.934 -11.953 1 86.12 70 LYS A O 1
ATOM 573 N N . GLN A 1 71 ? 2.682 6.73 -12.328 1 86.94 71 GLN A N 1
ATOM 574 C CA . GLN A 1 71 ? 1.803 7.836 -11.969 1 86.94 71 GLN A CA 1
ATOM 575 C C . GLN A 1 71 ? 1.932 8.18 -10.484 1 86.94 71 GLN A C 1
ATOM 577 O O . GLN A 1 71 ? 1.889 9.352 -10.109 1 86.94 71 GLN A O 1
ATOM 582 N N . MET A 1 72 ? 2.119 7.211 -9.719 1 82.69 72 MET A N 1
ATOM 583 C CA . MET A 1 72 ? 2.178 7.414 -8.273 1 82.69 72 MET A CA 1
ATOM 584 C C . MET A 1 72 ? 3.533 7.969 -7.855 1 82.69 72 MET A C 1
ATOM 586 O O . MET A 1 72 ? 3.631 8.711 -6.875 1 82.69 72 MET A O 1
ATOM 590 N N . ARG A 1 73 ? 4.57 7.547 -8.57 1 74.19 73 ARG A N 1
ATOM 591 C CA . ARG A 1 73 ? 5.914 8.039 -8.289 1 74.19 73 ARG A CA 1
ATOM 592 C C . ARG A 1 73 ? 6.094 9.461 -8.805 1 74.19 73 ARG A C 1
ATOM 594 O O . ARG A 1 73 ? 6.809 10.266 -8.203 1 74.19 73 ARG A O 1
ATOM 601 N N . GLY A 1 74 ? 5.68 9.617 -10.141 1 63.16 74 GLY A N 1
ATOM 602 C CA . GLY A 1 74 ? 5.824 10.898 -10.812 1 63.16 74 GLY A CA 1
ATOM 603 C C . GLY A 1 74 ? 5.059 12.016 -10.125 1 63.16 74 GLY A C 1
ATOM 604 O O . GLY A 1 74 ? 5.039 13.148 -10.617 1 63.16 74 GLY A O 1
ATOM 605 N N . LYS A 1 75 ? 4.191 11.703 -9.18 1 56.31 75 LYS A N 1
ATOM 606 C CA . LYS A 1 75 ? 3.533 12.852 -8.562 1 56.31 75 LYS A CA 1
ATOM 607 C C . LYS A 1 75 ? 4.551 13.891 -8.102 1 56.31 75 LYS A C 1
ATOM 609 O O . LYS A 1 75 ? 5.434 13.578 -7.297 1 56.31 75 LYS A O 1
ATOM 614 N N . GLU A 1 76 ? 4.902 14.602 -9.188 1 54.47 76 GLU A N 1
ATOM 615 C CA . GLU A 1 76 ? 5.738 15.797 -9.156 1 54.47 76 GLU A CA 1
ATOM 616 C C . GLU A 1 76 ? 5.801 16.391 -7.746 1 54.47 76 GLU A C 1
ATOM 618 O O . GLU A 1 76 ? 4.879 16.203 -6.949 1 54.47 76 GLU A O 1
ATOM 623 N N . LYS A 1 77 ? 6.949 16.906 -7.469 1 61.75 77 LYS A N 1
ATOM 624 C CA . LYS A 1 77 ? 7.234 17.781 -6.336 1 61.75 77 LYS A CA 1
ATOM 625 C C . LYS A 1 77 ? 6.16 18.859 -6.191 1 61.75 77 LYS A C 1
ATOM 627 O O . LYS A 1 77 ? 6.242 19.906 -6.82 1 61.75 77 LYS A O 1
ATOM 632 N N . VAL A 1 78 ? 4.875 18.234 -5.91 1 75.38 78 VAL A N 1
ATOM 633 C CA . VAL A 1 78 ? 3.879 19.25 -5.594 1 75.38 78 VAL A CA 1
ATOM 634 C C . VAL A 1 78 ? 4.461 20.25 -4.598 1 75.38 78 VAL A C 1
ATOM 636 O O . VAL A 1 78 ? 5.039 19.859 -3.582 1 75.38 78 VAL A O 1
ATOM 639 N N . GLU A 1 79 ? 4.57 21.422 -5.141 1 78.56 79 GLU A N 1
ATOM 640 C CA . GLU A 1 79 ? 4.961 22.469 -4.207 1 78.56 79 GLU A CA 1
ATOM 641 C C . GLU A 1 79 ? 3.865 22.734 -3.18 1 78.56 79 GLU A C 1
ATOM 643 O O . GLU A 1 79 ? 2.912 23.469 -3.451 1 78.56 79 GLU A O 1
ATOM 648 N N . VAL A 1 80 ? 4.008 22.25 -2.061 1 79.94 80 VAL A N 1
ATOM 649 C CA . VAL A 1 80 ? 3 22.25 -1.003 1 79.94 80 VAL A CA 1
ATOM 650 C C . VAL A 1 80 ? 2.727 23.672 -0.548 1 79.94 80 VAL A C 1
ATOM 652 O O . VAL A 1 80 ? 1.6 24.016 -0.173 1 79.94 80 VAL A O 1
ATOM 655 N N . GLU A 1 81 ? 3.771 24.5 -0.682 1 81.81 81 GLU A N 1
ATOM 656 C CA . GLU A 1 81 ? 3.621 25.875 -0.216 1 81.81 81 GLU A CA 1
ATOM 657 C C . GLU A 1 81 ? 2.555 26.609 -1.016 1 81.81 81 GLU A C 1
ATOM 659 O O . GLU A 1 81 ? 1.813 27.422 -0.465 1 81.81 81 GLU A O 1
ATOM 664 N N . THR A 1 82 ? 2.389 26.281 -2.238 1 87.25 82 THR A N 1
ATOM 665 C CA . THR A 1 82 ? 1.473 27.016 -3.107 1 87.25 82 THR A CA 1
ATOM 666 C C . THR A 1 82 ? 0.209 26.203 -3.367 1 87.25 82 THR A C 1
ATOM 668 O O . THR A 1 82 ? -0.677 26.641 -4.105 1 87.25 82 THR A O 1
ATOM 671 N N . LEU A 1 83 ? 0.111 25.188 -2.705 1 90.38 83 LEU A N 1
ATOM 672 C CA . LEU A 1 83 ? -1.016 24.281 -2.932 1 90.38 83 LEU A CA 1
ATOM 673 C C . LEU A 1 83 ? -2.285 24.828 -2.283 1 90.38 83 LEU A C 1
ATOM 675 O O . LEU A 1 83 ? -2.273 25.203 -1.107 1 90.38 83 LEU A O 1
ATOM 679 N N . THR A 1 84 ? -3.34 24.984 -3.145 1 94.19 84 THR A N 1
ATOM 680 C CA . THR A 1 84 ? -4.629 25.391 -2.6 1 94.19 84 THR A CA 1
ATOM 681 C C . THR A 1 84 ? -5.395 24.188 -2.055 1 94.19 84 THR A C 1
ATOM 683 O O . THR A 1 84 ? -5.066 23.047 -2.369 1 94.19 84 THR A O 1
ATOM 686 N N . ASN A 1 85 ? -6.355 24.406 -1.208 1 95.69 85 ASN A N 1
ATOM 687 C CA . ASN A 1 85 ? -7.172 23.312 -0.674 1 95.69 85 ASN A CA 1
ATOM 688 C C . ASN A 1 85 ? -7.918 22.578 -1.782 1 95.69 85 ASN A C 1
ATOM 690 O O . ASN A 1 85 ? -8.109 21.359 -1.705 1 95.69 85 ASN A O 1
ATOM 694 N N . GLU A 1 86 ? -8.367 23.281 -2.777 1 95.88 86 GLU A N 1
ATOM 695 C CA . GLU A 1 86 ? -9.062 22.672 -3.902 1 95.88 86 GLU A CA 1
ATOM 696 C C . GLU A 1 86 ? -8.141 21.719 -4.672 1 95.88 86 GLU A C 1
ATOM 698 O O . GLU A 1 86 ? -8.539 20.609 -5.035 1 95.88 86 GLU A O 1
ATOM 703 N N . GLU A 1 87 ? -6.957 22.188 -4.875 1 94.44 87 GLU A N 1
ATOM 704 C CA . GLU A 1 87 ? -5.969 21.344 -5.551 1 94.44 87 GLU A CA 1
ATOM 705 C C . GLU A 1 87 ? -5.602 20.141 -4.699 1 94.44 87 GLU A C 1
ATOM 707 O O . GLU A 1 87 ? -5.457 19.031 -5.215 1 94.44 87 GLU A O 1
ATOM 712 N N . ALA A 1 88 ? -5.473 20.375 -3.445 1 94.88 88 ALA A N 1
ATOM 713 C CA . ALA A 1 88 ? -5.133 19.297 -2.516 1 94.88 88 ALA A CA 1
ATOM 714 C C . ALA A 1 88 ? -6.203 18.219 -2.52 1 94.88 88 ALA A C 1
ATOM 716 O O . ALA A 1 88 ? -5.883 17.016 -2.521 1 94.88 88 ALA A O 1
ATOM 717 N N . LYS A 1 89 ? -7.426 18.656 -2.574 1 96.19 89 LYS A N 1
ATOM 718 C CA . LYS A 1 89 ? -8.531 17.703 -2.615 1 96.19 89 LYS A CA 1
ATOM 719 C C . LYS A 1 89 ? -8.453 16.828 -3.859 1 96.19 89 LYS A C 1
ATOM 721 O O . LYS A 1 89 ? -8.664 15.617 -3.783 1 96.19 89 LYS A O 1
ATOM 726 N N . LYS A 1 90 ? -8.156 17.453 -4.895 1 95.5 90 LYS A N 1
ATOM 727 C CA . LYS A 1 90 ? -8.055 16.719 -6.156 1 95.5 90 LYS A CA 1
ATOM 728 C C . LYS A 1 90 ? -6.902 15.727 -6.117 1 95.5 90 LYS A C 1
ATOM 730 O O . LYS A 1 90 ? -7.023 14.602 -6.617 1 95.5 90 LYS A O 1
ATOM 735 N N . LEU A 1 91 ? -5.809 16.188 -5.535 1 92.44 91 LEU A N 1
ATOM 736 C CA . LEU A 1 91 ? -4.645 15.312 -5.418 1 92.44 91 LEU A CA 1
ATOM 737 C C . LEU A 1 91 ? -4.957 14.109 -4.535 1 92.44 91 LEU A C 1
ATOM 739 O O . LEU A 1 91 ? -4.582 12.977 -4.859 1 92.44 91 LEU A O 1
ATOM 743 N N . ILE A 1 92 ? -5.684 14.336 -3.434 1 94.31 92 ILE A N 1
ATOM 744 C CA . ILE A 1 92 ? -6.059 13.273 -2.506 1 94.31 92 ILE A CA 1
ATOM 745 C C . ILE A 1 92 ? -6.984 12.281 -3.203 1 94.31 92 ILE A C 1
ATOM 747 O O . ILE A 1 92 ? -6.766 11.07 -3.139 1 94.31 92 ILE A O 1
ATOM 751 N N . GLU A 1 93 ? -7.938 12.805 -3.934 1 96.19 93 GLU A N 1
ATOM 752 C CA . GLU A 1 93 ? -8.891 11.961 -4.648 1 96.19 93 GLU A CA 1
ATOM 753 C C . GLU A 1 93 ? -8.195 11.117 -5.707 1 96.19 93 GLU A C 1
ATOM 755 O O . GLU A 1 93 ? -8.492 9.922 -5.848 1 96.19 93 GLU A O 1
ATOM 760 N N . ASN A 1 94 ? -7.328 11.758 -6.406 1 93.94 94 ASN A N 1
ATOM 761 C CA . ASN A 1 94 ? -6.598 11.047 -7.449 1 93.94 94 ASN A CA 1
ATOM 762 C C . ASN A 1 94 ? -5.723 9.938 -6.867 1 93.94 94 ASN A C 1
ATOM 764 O O . ASN A 1 94 ? -5.613 8.859 -7.445 1 93.94 94 ASN A O 1
ATOM 768 N N . LYS A 1 95 ? -5.094 10.219 -5.801 1 92.38 95 LYS A N 1
ATOM 769 C CA . LYS A 1 95 ? -4.25 9.219 -5.137 1 92.38 95 LYS A CA 1
ATOM 770 C C . LYS A 1 95 ? -5.062 7.988 -4.746 1 92.38 95 LYS A C 1
ATOM 772 O O . LYS A 1 95 ? -4.664 6.859 -5.035 1 92.38 95 LYS A O 1
ATOM 777 N N . PHE A 1 96 ? -6.246 8.242 -4.137 1 95.06 96 PHE A N 1
ATOM 778 C CA . PHE A 1 96 ? -7.07 7.121 -3.691 1 95.06 96 PHE A CA 1
ATOM 779 C C . PHE A 1 96 ? -7.652 6.371 -4.883 1 95.06 96 PHE A C 1
ATOM 781 O O . PHE A 1 96 ? -7.816 5.152 -4.836 1 95.06 96 PHE A O 1
ATOM 788 N N . LYS A 1 97 ? -7.938 7.086 -5.957 1 96.56 97 LYS A N 1
ATOM 789 C CA . LYS A 1 97 ? -8.414 6.453 -7.18 1 96.56 97 LYS A CA 1
ATOM 790 C C . LYS A 1 97 ? -7.359 5.527 -7.773 1 96.56 97 LYS A C 1
ATOM 792 O O . LYS A 1 97 ? -7.676 4.418 -8.211 1 96.56 97 LYS A O 1
ATOM 797 N N . MET A 1 98 ? -6.172 5.98 -7.734 1 94.56 98 MET A N 1
ATOM 798 C CA . MET A 1 98 ? -5.066 5.184 -8.258 1 94.56 98 MET A CA 1
ATOM 799 C C . MET A 1 98 ? -4.828 3.953 -7.395 1 94.56 98 MET A C 1
ATOM 801 O O . MET A 1 98 ? -4.629 2.854 -7.914 1 94.56 98 MET A O 1
ATOM 805 N N . GLN A 1 99 ? -4.855 4.137 -6.102 1 94.38 99 GLN A N 1
ATOM 806 C CA . GLN A 1 99 ? -4.652 3.023 -5.184 1 94.38 99 GLN A CA 1
ATOM 807 C C . GLN A 1 99 ? -5.762 1.986 -5.324 1 94.38 99 GLN A C 1
ATOM 809 O O . GLN A 1 99 ? -5.5 0.782 -5.316 1 94.38 99 GLN A O 1
ATOM 814 N N . GLN A 1 100 ? -6.969 2.479 -5.488 1 97.06 100 GLN A N 1
ATOM 815 C CA . GLN A 1 100 ? -8.102 1.591 -5.707 1 97.06 100 GLN A CA 1
ATOM 816 C C . GLN A 1 100 ? -7.984 0.867 -7.047 1 97.06 100 GLN A C 1
ATOM 818 O O . GLN A 1 100 ? -8.297 -0.322 -7.145 1 97.06 100 GLN A O 1
ATOM 823 N N . GLY A 1 101 ? -7.594 1.657 -8.055 1 96.94 101 GLY A N 1
ATOM 824 C CA . GLY A 1 101 ? -7.395 1.063 -9.367 1 96.94 101 GLY A CA 1
ATOM 825 C C . GLY A 1 101 ? -6.355 -0.043 -9.367 1 96.94 101 GLY A C 1
ATOM 826 O O . GLY A 1 101 ? -6.543 -1.077 -10.008 1 96.94 101 GLY A O 1
ATOM 827 N N . LEU A 1 102 ? -5.312 0.147 -8.664 1 95.06 102 LEU A N 1
ATOM 828 C CA . LEU A 1 102 ? -4.266 -0.862 -8.555 1 95.06 102 LEU A CA 1
ATOM 829 C C . LEU A 1 102 ? -4.781 -2.104 -7.836 1 95.06 102 LEU A C 1
ATOM 831 O O . LEU A 1 102 ? -4.52 -3.23 -8.266 1 95.06 102 LEU A O 1
ATOM 835 N N . LEU A 1 103 ? -5.504 -1.922 -6.727 1 95.69 103 LEU A N 1
ATOM 836 C CA . LEU A 1 103 ? -6.078 -3.033 -5.977 1 95.69 103 LEU A CA 1
ATOM 837 C C . LEU A 1 103 ? -7.047 -3.83 -6.844 1 95.69 103 LEU A C 1
ATOM 839 O O . LEU A 1 103 ? -7.023 -5.062 -6.836 1 95.69 103 LEU A O 1
ATOM 843 N N . ASP A 1 104 ? -7.871 -3.109 -7.602 1 97.81 104 ASP A N 1
ATOM 844 C CA . ASP A 1 104 ? -8.836 -3.748 -8.492 1 97.81 104 ASP A CA 1
ATOM 845 C C . ASP A 1 104 ? -8.125 -4.531 -9.594 1 97.81 104 ASP A C 1
ATOM 847 O O . ASP A 1 104 ? -8.547 -5.637 -9.953 1 97.81 104 ASP A O 1
ATOM 851 N N . LEU A 1 105 ? -7.109 -3.938 -10.117 1 97.06 105 LEU A N 1
ATOM 852 C CA . LEU A 1 105 ? -6.309 -4.586 -11.148 1 97.06 105 LEU A CA 1
ATOM 853 C C . LEU A 1 105 ? -5.715 -5.895 -10.633 1 97.06 105 LEU A C 1
ATOM 855 O O . LEU A 1 105 ? -5.773 -6.918 -11.32 1 97.06 105 LEU A O 1
ATOM 859 N N . GLU A 1 106 ? -5.117 -5.863 -9.453 1 96 106 GLU A N 1
ATOM 860 C CA . GLU A 1 106 ? -4.504 -7.043 -8.852 1 96 106 GLU A CA 1
ATOM 861 C C . GLU A 1 106 ? -5.547 -8.117 -8.562 1 96 106 GLU A C 1
ATOM 863 O O . GLU A 1 106 ? -5.305 -9.305 -8.805 1 96 106 GLU A O 1
ATOM 868 N N . LYS A 1 107 ? -6.676 -7.699 -8.047 1 96.81 107 LYS A N 1
ATOM 869 C CA . LYS A 1 107 ? -7.77 -8.617 -7.746 1 96.81 107 LYS A CA 1
ATOM 870 C C . LYS A 1 107 ? -8.25 -9.336 -9.008 1 96.81 107 LYS A C 1
ATOM 872 O O . LYS A 1 107 ? -8.344 -10.562 -9.031 1 96.81 107 LYS A O 1
ATOM 877 N N . ASP A 1 108 ? -8.492 -8.531 -9.992 1 97.38 108 ASP A N 1
ATOM 878 C CA . ASP A 1 108 ? -8.969 -9.078 -11.258 1 97.38 108 ASP A CA 1
ATOM 879 C C . ASP A 1 108 ? -7.953 -10.047 -11.859 1 97.38 108 ASP A C 1
ATOM 881 O O . ASP A 1 108 ? -8.32 -11.133 -12.312 1 97.38 108 ASP A O 1
ATOM 885 N N . PHE A 1 109 ? -6.75 -9.625 -11.836 1 97.25 109 PHE A N 1
ATOM 886 C CA . PHE A 1 109 ? -5.68 -10.453 -12.391 1 97.25 109 PHE A CA 1
ATOM 887 C C . PHE A 1 109 ? -5.559 -11.758 -11.625 1 97.25 109 PHE A C 1
ATOM 889 O O . PHE A 1 109 ? -5.445 -12.828 -12.227 1 97.25 109 PHE A O 1
ATOM 896 N N . THR A 1 110 ? -5.609 -11.703 -10.336 1 97 110 THR A N 1
ATOM 897 C CA . THR A 1 110 ? -5.422 -12.867 -9.484 1 97 110 THR A CA 1
ATOM 898 C C . THR A 1 110 ? -6.52 -13.898 -9.727 1 97 110 THR A C 1
ATOM 900 O O . THR A 1 110 ? -6.234 -15.094 -9.867 1 97 110 THR A O 1
ATOM 903 N N . TRP A 1 111 ? -7.711 -13.477 -9.812 1 97.12 111 TRP A N 1
ATOM 904 C CA . TRP A 1 111 ? -8.82 -14.406 -9.984 1 97.12 111 TRP A CA 1
ATOM 905 C C . TRP A 1 111 ? -8.844 -14.969 -11.398 1 97.12 111 TRP A C 1
ATOM 907 O O . TRP A 1 111 ? -9.227 -16.125 -11.609 1 97.12 111 TRP A O 1
ATOM 917 N N . LYS A 1 112 ? -8.406 -14.148 -12.43 1 96.62 112 LYS A N 1
ATOM 918 C CA . LYS A 1 112 ? -8.227 -14.672 -13.773 1 96.62 112 LYS A CA 1
ATOM 919 C C . LYS A 1 112 ? -7.172 -15.773 -13.805 1 96.62 112 LYS A C 1
ATOM 921 O O . LYS A 1 112 ? -7.371 -16.812 -14.438 1 96.62 112 LYS A O 1
ATOM 926 N N . ILE A 1 113 ? -6.066 -15.547 -13.102 1 96.38 113 ILE A N 1
ATOM 927 C CA . ILE A 1 113 ? -4.988 -16.531 -13.023 1 96.38 113 ILE A CA 1
ATOM 928 C C . ILE A 1 113 ? -5.48 -17.781 -12.297 1 96.38 113 ILE A C 1
ATOM 930 O O . ILE A 1 113 ? -5.16 -18.906 -12.703 1 96.38 113 ILE A O 1
ATOM 934 N N . ALA A 1 114 ? -6.246 -17.547 -11.219 1 96 114 ALA A N 1
ATOM 935 C CA . ALA A 1 114 ? -6.781 -18.672 -10.469 1 96 114 ALA A CA 1
ATOM 936 C C . ALA A 1 114 ? -7.645 -19.562 -11.367 1 96 114 ALA A C 1
ATOM 938 O O . ALA A 1 114 ? -7.707 -20.781 -11.172 1 96 114 ALA A O 1
ATOM 939 N N . LYS A 1 115 ? -8.273 -19 -12.359 1 94.5 115 LYS A N 1
ATOM 940 C CA . LYS A 1 115 ? -9.148 -19.734 -13.273 1 94.5 115 LYS A CA 1
ATOM 941 C C . LYS A 1 115 ? -8.336 -20.469 -14.336 1 94.5 115 LYS A C 1
ATOM 943 O O . LYS A 1 115 ? -8.664 -21.609 -14.695 1 94.5 115 LYS A O 1
ATOM 948 N N . ILE A 1 116 ? -7.25 -19.859 -14.766 1 93.31 116 ILE A N 1
ATOM 949 C CA . ILE A 1 116 ? -6.449 -20.422 -15.852 1 93.31 116 ILE A CA 1
ATOM 950 C C . ILE A 1 116 ? -5.457 -21.438 -15.297 1 93.31 116 ILE A C 1
ATOM 952 O O . ILE A 1 116 ? -5.18 -22.453 -15.938 1 93.31 116 ILE A O 1
ATOM 956 N N . LEU A 1 117 ? -4.91 -21.109 -14.188 1 95.06 117 LEU A N 1
ATOM 957 C CA . LEU A 1 117 ? -3.975 -22.016 -13.516 1 95.06 117 LEU A CA 1
ATOM 958 C C . LEU A 1 117 ? -4.645 -22.703 -12.336 1 95.06 117 LEU A C 1
ATOM 960 O O . LEU A 1 117 ? -5.477 -23.594 -12.531 1 95.06 117 LEU A O 1
ATOM 964 N N . SER A 1 118 ? -4.43 -22.312 -11.102 1 95.19 118 SER A N 1
ATOM 965 C CA . SER A 1 118 ? -5.066 -22.75 -9.867 1 95.19 118 SER A CA 1
ATOM 966 C C . SER A 1 118 ? -4.965 -21.688 -8.789 1 95.19 118 SER A C 1
ATOM 968 O O . SER A 1 118 ? -4.16 -20.75 -8.898 1 95.19 118 SER A O 1
ATOM 970 N N . ALA A 1 119 ? -5.836 -21.766 -7.836 1 95.88 119 ALA A N 1
ATOM 971 C CA . ALA A 1 119 ? -5.773 -20.812 -6.727 1 95.88 119 ALA A CA 1
ATOM 972 C C . ALA A 1 119 ? -4.406 -2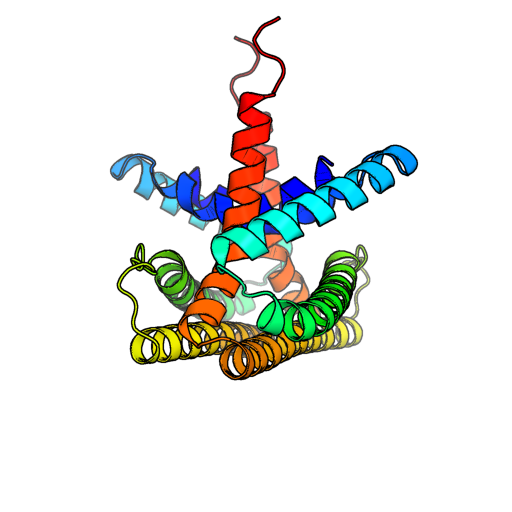0.859 -6.047 1 95.88 119 ALA A C 1
ATOM 974 O O . ALA A 1 119 ? -3.889 -19.828 -5.621 1 95.88 119 ALA A O 1
ATOM 975 N N . LYS A 1 120 ? -3.873 -22.062 -6.004 1 94.81 120 LYS A N 1
ATOM 976 C CA . LYS A 1 120 ? -2.547 -22.219 -5.41 1 94.81 120 LYS A CA 1
ATOM 977 C C . LYS A 1 120 ? -1.489 -21.484 -6.223 1 94.81 120 LYS A C 1
ATOM 979 O O . LYS A 1 120 ? -0.668 -20.75 -5.664 1 94.81 120 LYS A O 1
ATOM 984 N N . GLN A 1 121 ? -1.481 -21.594 -7.492 1 94.38 121 GLN A N 1
ATOM 985 C CA . GLN A 1 121 ? -0.524 -20.922 -8.367 1 94.38 121 GLN A CA 1
ATOM 986 C C . GLN A 1 121 ? -0.718 -19.406 -8.328 1 94.38 121 GLN A C 1
ATOM 988 O O . GLN A 1 121 ? 0.254 -18.656 -8.367 1 94.38 121 GLN A O 1
ATOM 993 N N . ALA A 1 122 ? -1.978 -19.031 -8.25 1 95.5 122 ALA A N 1
ATOM 994 C CA . ALA A 1 122 ? -2.275 -17.594 -8.164 1 95.5 122 ALA A CA 1
ATOM 995 C C . ALA A 1 122 ? -1.698 -17 -6.887 1 95.5 122 ALA A C 1
ATOM 997 O O . ALA A 1 122 ? -1.139 -15.898 -6.91 1 95.5 122 ALA A O 1
ATOM 998 N N . TYR A 1 123 ? -1.87 -17.719 -5.84 1 94 123 TYR A N 1
ATOM 999 C CA . TYR A 1 123 ? -1.313 -17.281 -4.566 1 94 123 TYR A CA 1
ATOM 1000 C C . TYR A 1 123 ? 0.206 -17.172 -4.645 1 94 123 TYR A C 1
ATOM 1002 O O . TYR A 1 123 ? 0.792 -16.188 -4.184 1 94 123 TYR A O 1
ATOM 1010 N N . MET A 1 124 ? 0.831 -18.172 -5.211 1 92 124 MET A N 1
ATOM 1011 C CA . MET A 1 124 ? 2.283 -18.188 -5.355 1 92 124 MET A CA 1
ATOM 1012 C C . MET A 1 124 ? 2.754 -17.016 -6.199 1 92 124 MET A C 1
ATOM 1014 O O . MET A 1 124 ? 3.812 -16.438 -5.938 1 92 124 MET A O 1
ATOM 1018 N N . LEU A 1 125 ? 1.971 -16.703 -7.211 1 92.12 125 LEU A N 1
ATOM 1019 C CA . LEU A 1 125 ? 2.309 -15.602 -8.094 1 92.12 125 LEU A CA 1
ATOM 1020 C C . LEU A 1 125 ? 2.334 -14.281 -7.328 1 92.12 125 LEU A C 1
ATOM 1022 O O . LEU A 1 125 ? 3.203 -13.438 -7.562 1 92.12 125 LEU A O 1
ATOM 1026 N N . GLN A 1 126 ? 1.479 -14.094 -6.391 1 89 126 GLN A N 1
ATOM 1027 C CA . GLN A 1 126 ? 1.428 -12.867 -5.605 1 89 126 GLN A CA 1
ATOM 1028 C C . GLN A 1 126 ? 2.695 -12.695 -4.77 1 89 126 GLN A C 1
ATOM 1030 O O . GLN A 1 126 ? 3.135 -11.57 -4.531 1 89 126 GLN A O 1
ATOM 1035 N N . GLU A 1 127 ? 3.18 -13.797 -4.41 1 84.94 127 GLU A N 1
ATOM 1036 C CA . GLU A 1 127 ? 4.375 -13.766 -3.572 1 84.94 127 GLU A CA 1
ATOM 1037 C C . GLU A 1 127 ? 5.641 -13.703 -4.422 1 84.94 127 GLU A C 1
ATOM 1039 O O . GLU A 1 127 ? 6.723 -13.398 -3.914 1 84.94 127 GLU A O 1
ATOM 1044 N N . ALA A 1 128 ? 5.473 -14 -5.668 1 87.5 128 ALA A N 1
ATOM 1045 C CA . ALA A 1 128 ? 6.613 -14.227 -6.547 1 87.5 128 ALA A CA 1
ATOM 1046 C C . ALA A 1 128 ? 7.434 -12.953 -6.73 1 87.5 128 ALA A C 1
ATOM 1048 O O . ALA A 1 128 ? 8.664 -13.008 -6.809 1 87.5 128 ALA A O 1
ATOM 1049 N N . ASP A 1 129 ? 6.691 -11.859 -6.789 1 78.44 129 ASP A N 1
ATOM 1050 C CA . ASP A 1 129 ? 7.406 -10.609 -6.996 1 78.44 129 ASP A CA 1
ATOM 1051 C C . ASP A 1 129 ? 8.383 -10.336 -5.852 1 78.44 129 ASP A C 1
ATOM 1053 O O . ASP A 1 129 ? 9.547 -10.016 -6.086 1 78.44 129 ASP A O 1
ATOM 1057 N N . ARG A 1 130 ? 7.891 -10.453 -4.715 1 78.38 130 ARG A N 1
ATOM 1058 C CA . ARG A 1 130 ? 8.742 -10.266 -3.545 1 78.38 130 ARG A CA 1
ATOM 1059 C C . ARG A 1 130 ? 9.883 -11.281 -3.527 1 78.38 130 ARG A C 1
ATOM 1061 O O . ARG A 1 130 ? 11.023 -10.938 -3.238 1 78.38 130 ARG A O 1
ATOM 1068 N N . ASP A 1 131 ? 9.617 -12.484 -3.844 1 82.69 131 ASP A N 1
ATOM 1069 C CA . ASP A 1 131 ? 10.625 -13.547 -3.875 1 82.69 131 ASP A CA 1
ATOM 1070 C C . ASP A 1 131 ? 11.672 -13.273 -4.949 1 82.69 131 ASP A C 1
ATOM 1072 O O . ASP A 1 131 ? 12.859 -13.547 -4.754 1 82.69 131 ASP A O 1
ATOM 1076 N N . PHE A 1 132 ? 11.219 -12.805 -6.004 1 85 132 PHE A N 1
ATOM 1077 C CA . PHE A 1 132 ? 12.125 -12.5 -7.102 1 85 132 PHE A CA 1
ATOM 1078 C C . PHE A 1 132 ? 13.109 -11.406 -6.703 1 85 132 PHE A C 1
ATOM 1080 O O . PHE A 1 132 ? 14.305 -11.516 -6.973 1 85 132 PHE A O 1
ATOM 1087 N N . VAL A 1 133 ? 12.57 -10.445 -6.027 1 77.19 133 VAL A N 1
ATOM 1088 C CA . VAL A 1 133 ? 13.406 -9.336 -5.586 1 77.19 133 VAL A CA 1
ATOM 1089 C C . VAL A 1 133 ? 14.445 -9.844 -4.582 1 77.19 133 VAL A C 1
ATOM 1091 O O . VAL A 1 133 ? 15.617 -9.484 -4.656 1 77.19 133 VAL A O 1
ATOM 1094 N N . ARG A 1 134 ? 14 -10.555 -3.75 1 79.62 134 ARG A N 1
ATOM 1095 C CA . ARG A 1 134 ? 14.898 -11.156 -2.77 1 79.62 134 ARG A CA 1
ATOM 1096 C C . ARG A 1 134 ? 15.977 -11.992 -3.453 1 79.62 134 ARG A C 1
ATOM 1098 O O . ARG A 1 134 ? 17.141 -11.977 -3.045 1 79.62 134 ARG A O 1
ATOM 1105 N N . HIS A 1 135 ? 15.555 -12.711 -4.363 1 82.88 135 HIS A N 1
ATOM 1106 C CA . HIS A 1 135 ? 16.469 -13.539 -5.133 1 82.88 135 HIS A CA 1
ATOM 1107 C C . HIS A 1 135 ? 17.531 -12.695 -5.84 1 82.88 135 HIS A C 1
ATOM 1109 O O . HIS A 1 135 ? 18.703 -13.039 -5.836 1 82.88 135 HIS A O 1
ATOM 1115 N N . LEU A 1 136 ? 17.047 -11.578 -6.41 1 81.06 136 LEU A N 1
ATOM 1116 C CA . LEU A 1 136 ? 17.969 -10.664 -7.094 1 81.06 136 LEU A CA 1
ATOM 1117 C C . LEU A 1 136 ? 18.984 -10.086 -6.117 1 81.06 136 LEU A C 1
ATOM 1119 O O . LEU A 1 136 ? 20.156 -9.945 -6.449 1 81.06 136 LEU A O 1
ATOM 1123 N N . TYR A 1 137 ? 18.562 -9.758 -4.957 1 72.31 137 TYR A N 1
ATOM 1124 C CA . TYR A 1 137 ? 19.438 -9.203 -3.939 1 72.31 137 TYR A CA 1
ATOM 1125 C C . TYR A 1 137 ? 20.484 -10.227 -3.5 1 72.31 137 TYR A C 1
ATOM 1127 O O . TYR A 1 137 ? 21.656 -9.891 -3.344 1 72.31 137 TYR A O 1
ATOM 1135 N N . LYS A 1 138 ? 20.047 -11.352 -3.336 1 76.38 138 LYS A N 1
ATOM 1136 C CA . LYS A 1 138 ? 20.953 -12.43 -2.947 1 76.38 138 LYS A CA 1
ATOM 1137 C C . LYS A 1 138 ? 22 -12.68 -4.031 1 76.38 138 LYS A C 1
ATOM 1139 O O . LYS A 1 138 ? 23.172 -12.914 -3.725 1 76.38 138 LYS A O 1
ATOM 1144 N N . MET A 1 139 ? 21.562 -12.555 -5.199 1 75.5 139 MET A N 1
ATOM 1145 C CA . MET A 1 139 ? 22.469 -12.773 -6.32 1 75.5 139 MET A CA 1
ATOM 1146 C C . MET A 1 139 ? 23.484 -11.648 -6.426 1 75.5 139 MET A C 1
ATOM 1148 O O . MET A 1 139 ? 24.656 -11.883 -6.734 1 75.5 139 MET A O 1
ATOM 1152 N N . ASN A 1 140 ? 23.047 -10.461 -6.203 1 68.12 140 ASN A N 1
ATOM 1153 C CA . ASN A 1 140 ? 23.938 -9.305 -6.289 1 68.12 140 ASN A CA 1
ATOM 1154 C C . ASN A 1 140 ? 24.906 -9.258 -5.109 1 68.12 140 ASN A C 1
ATOM 1156 O O . ASN A 1 140 ? 26.031 -8.781 -5.25 1 68.12 140 ASN A O 1
ATOM 1160 N N . ARG A 1 141 ? 24.453 -9.5 -4.004 1 63.41 141 ARG A N 1
ATOM 1161 C CA . ARG A 1 141 ? 25.344 -9.57 -2.857 1 63.41 141 ARG A CA 1
ATOM 1162 C C . ARG A 1 141 ? 26.438 -10.609 -3.084 1 63.41 141 ARG A C 1
ATOM 1164 O O . ARG A 1 141 ? 27.578 -10.43 -2.639 1 63.41 141 ARG A O 1
ATOM 1171 N N . GLN A 1 142 ? 26 -11.617 -3.662 1 59.38 142 GLN A N 1
ATOM 1172 C CA . GLN A 1 142 ? 26.984 -12.656 -3.957 1 59.38 142 GLN A CA 1
ATOM 1173 C C . GLN A 1 142 ? 27.938 -12.211 -5.062 1 59.38 142 GLN A C 1
ATOM 1175 O O . GLN A 1 142 ? 29.109 -12.602 -5.074 1 59.38 142 GLN A O 1
ATOM 1180 N N . HIS A 1 143 ? 27.5 -11.461 -5.934 1 55.31 143 HIS A N 1
ATOM 1181 C CA . HIS A 1 143 ? 28.359 -11.031 -7.027 1 55.31 143 HIS A CA 1
ATOM 1182 C C . HIS A 1 143 ? 28.922 -9.641 -6.773 1 55.31 143 HIS A C 1
ATOM 1184 O O . HIS A 1 143 ? 29.547 -9.047 -7.652 1 55.31 143 HIS A O 1
ATOM 1190 N N . GLY A 1 144 ? 28.562 -9.023 -5.727 1 49.44 144 GLY A N 1
ATOM 1191 C CA . GLY A 1 144 ? 29.234 -7.758 -5.422 1 49.44 144 GLY A CA 1
ATOM 1192 C C . GLY A 1 144 ? 30.734 -7.887 -5.305 1 49.44 144 GLY A C 1
ATOM 1193 O O . GLY A 1 144 ? 31.266 -8.992 -5.168 1 49.44 144 GLY A O 1
ATOM 1194 N N . PRO A 1 145 ? 31.469 -6.727 -5.652 1 45.38 145 PRO A N 1
ATOM 1195 C CA . PRO A 1 145 ? 32.938 -6.848 -5.621 1 45.38 145 PRO A CA 1
ATOM 1196 C C . PRO A 1 145 ? 33.438 -7.438 -4.312 1 45.38 145 PRO A C 1
ATOM 1198 O O . PRO A 1 145 ? 32.938 -7.113 -3.238 1 45.38 145 PRO A O 1
ATOM 1201 N N . GLY A 1 146 ? 33.719 -8.797 -4.25 1 38.62 146 GLY A N 1
ATOM 1202 C CA . GLY A 1 146 ? 34.625 -9.273 -3.199 1 38.62 146 GLY A CA 1
ATOM 1203 C C . GLY A 1 146 ? 35.562 -8.203 -2.688 1 38.62 146 GLY A C 1
ATOM 1204 O O . GLY A 1 146 ? 35.719 -7.145 -3.301 1 38.62 146 GLY A O 1
ATOM 1205 N N . PRO A 1 147 ? 35.938 -8.203 -1.335 1 39.53 147 PRO A N 1
ATOM 1206 C CA . PRO A 1 147 ? 37 -7.293 -0.939 1 39.53 147 PRO A CA 1
ATOM 1207 C C . PRO A 1 147 ? 38.031 -7.062 -2.055 1 39.53 147 PRO A C 1
ATOM 1209 O O . PRO A 1 147 ? 38.438 -8.016 -2.721 1 39.53 147 PRO A O 1
ATOM 1212 N N . ARG A 1 148 ? 37.938 -6.031 -2.914 1 25.81 148 ARG A N 1
ATOM 1213 C CA . ARG A 1 148 ? 39.312 -5.715 -3.334 1 25.81 148 ARG A CA 1
ATOM 1214 C C . ARG A 1 148 ? 40.094 -5.129 -2.18 1 25.81 148 ARG A C 1
ATOM 1216 O O . ARG A 1 148 ? 39.562 -4.422 -1.331 1 25.81 148 ARG A O 1
ATOM 1223 N N . MET B 1 1 ? 19.281 -1.249 -13.641 1 29.44 1 MET B N 1
ATOM 1224 C CA . MET B 1 1 ? 19.078 -2.523 -12.953 1 29.44 1 MET B CA 1
ATOM 1225 C C . MET B 1 1 ? 18.891 -2.309 -11.453 1 29.44 1 MET B C 1
ATOM 1227 O O . MET B 1 1 ? 18.172 -3.072 -10.805 1 29.44 1 MET B O 1
ATOM 1231 N N . LYS B 1 2 ? 19.547 -1.225 -11.023 1 34.28 2 LYS B N 1
ATOM 1232 C CA . LYS B 1 2 ? 19.719 -0.942 -9.602 1 34.28 2 LYS B CA 1
ATOM 1233 C C . LYS B 1 2 ? 18.453 -0.343 -9 1 34.28 2 LYS B C 1
ATOM 1235 O O . LYS B 1 2 ? 18.094 -0.654 -7.867 1 34.28 2 LYS B O 1
ATOM 1240 N N . LYS B 1 3 ? 17.781 0.426 -9.906 1 36.09 3 LYS B N 1
ATOM 1241 C CA . LYS B 1 3 ? 16.703 1.241 -9.359 1 36.09 3 LYS B CA 1
ATOM 1242 C C . LYS B 1 3 ? 15.414 0.435 -9.227 1 36.09 3 LYS B C 1
ATOM 1244 O O . LYS B 1 3 ? 14.57 0.73 -8.375 1 36.09 3 LYS B O 1
ATOM 1249 N N . ILE B 1 4 ? 15.141 -0.451 -10.133 1 35.5 4 ILE B N 1
ATOM 1250 C CA . ILE B 1 4 ? 13.977 -1.331 -10.148 1 35.5 4 ILE B CA 1
ATOM 1251 C C . ILE B 1 4 ? 14.039 -2.285 -8.961 1 35.5 4 ILE B C 1
ATOM 1253 O O . ILE B 1 4 ? 13.023 -2.541 -8.305 1 35.5 4 ILE B O 1
ATOM 1257 N N . LEU B 1 5 ? 15.164 -2.74 -8.648 1 38.38 5 LEU B N 1
ATOM 1258 C CA . LEU B 1 5 ? 15.43 -3.674 -7.559 1 38.38 5 LEU B CA 1
ATOM 1259 C C . LEU B 1 5 ? 15.211 -3.004 -6.207 1 38.38 5 LEU B C 1
ATOM 1261 O O . LEU B 1 5 ? 14.703 -3.629 -5.273 1 38.38 5 LEU B O 1
ATOM 1265 N N . LEU B 1 6 ? 15.328 -1.773 -6.297 1 37.25 6 LEU B N 1
ATOM 1266 C CA . LEU B 1 6 ? 15.25 -1.044 -5.039 1 37.25 6 LEU B CA 1
ATOM 1267 C C . LEU B 1 6 ? 13.805 -0.931 -4.562 1 37.25 6 LEU B C 1
ATOM 1269 O O . LEU B 1 6 ? 13.523 -1.072 -3.369 1 37.25 6 LEU B O 1
ATOM 1273 N N . PHE B 1 7 ? 12.922 -0.833 -5.508 1 38.72 7 PHE B N 1
ATOM 1274 C CA . PHE B 1 7 ? 11.508 -0.688 -5.184 1 38.72 7 PHE B CA 1
ATOM 1275 C C . PHE B 1 7 ? 10.961 -1.976 -4.586 1 38.72 7 PHE B C 1
ATOM 1277 O O . PHE B 1 7 ? 10.195 -1.939 -3.619 1 38.72 7 PHE B O 1
ATOM 1284 N N . LEU B 1 8 ? 11.211 -3.037 -5.082 1 39.44 8 LEU B N 1
ATOM 1285 C CA . LEU B 1 8 ? 10.828 -4.355 -4.59 1 39.44 8 LEU B CA 1
ATOM 1286 C C . LEU B 1 8 ? 11.469 -4.637 -3.236 1 39.44 8 LEU B C 1
ATOM 1288 O O . LEU B 1 8 ? 10.852 -5.242 -2.361 1 39.44 8 LEU B O 1
ATOM 1292 N N . VAL B 1 9 ? 12.555 -4.172 -3.094 1 39.25 9 VAL B N 1
ATOM 1293 C CA . VAL B 1 9 ? 13.32 -4.379 -1.865 1 39.25 9 VAL B CA 1
ATOM 1294 C C . VAL B 1 9 ? 12.711 -3.555 -0.734 1 39.25 9 VAL B C 1
ATOM 1296 O O . VAL B 1 9 ? 12.719 -3.977 0.425 1 39.25 9 VAL B O 1
ATOM 1299 N N . MET B 1 10 ? 12.055 -2.57 -1.114 1 37.5 10 MET B N 1
ATOM 1300 C CA . MET B 1 10 ? 11.453 -1.705 -0.104 1 37.5 10 MET B CA 1
ATOM 1301 C C . MET B 1 10 ? 10.25 -2.383 0.544 1 37.5 10 MET B C 1
ATOM 1303 O O . MET B 1 10 ? 9.992 -2.197 1.735 1 37.5 10 MET B O 1
ATOM 1307 N N . ILE B 1 11 ? 9.508 -3.102 -0.104 1 39.06 11 ILE B N 1
ATOM 1308 C CA . ILE B 1 11 ? 8.391 -3.869 0.443 1 39.06 11 ILE B CA 1
ATOM 1309 C C . ILE B 1 11 ? 8.93 -5.055 1.242 1 39.06 11 ILE B C 1
ATOM 1311 O O . ILE B 1 11 ? 8.391 -5.395 2.297 1 39.06 11 ILE B O 1
ATOM 1315 N N . ALA B 1 12 ? 9.922 -5.75 0.738 1 37.12 12 ALA B N 1
ATOM 1316 C CA . ALA B 1 12 ? 10.461 -6.953 1.365 1 37.12 12 ALA B CA 1
ATOM 1317 C C . ALA B 1 12 ? 11.289 -6.609 2.598 1 37.12 12 ALA B C 1
ATOM 1319 O O . ALA B 1 12 ? 11.344 -7.383 3.555 1 37.12 12 ALA B O 1
ATOM 1320 N N . CYS B 1 13 ? 11.938 -5.582 2.609 1 33.59 13 CYS B N 1
ATOM 1321 C CA . CYS B 1 13 ? 12.883 -5.266 3.674 1 33.59 13 CYS B CA 1
ATOM 1322 C C . CYS B 1 13 ? 12.156 -4.789 4.926 1 33.59 13 CYS B C 1
ATOM 1324 O O . CYS B 1 13 ? 12.781 -4.547 5.961 1 33.59 13 CYS B O 1
ATOM 1326 N N . SER B 1 14 ? 10.898 -4.605 4.887 1 33.34 14 SER B N 1
ATOM 1327 C CA . SER B 1 14 ? 10.211 -4.129 6.082 1 33.34 14 SER B CA 1
ATOM 1328 C C . SER B 1 14 ? 10.266 -5.156 7.203 1 33.34 14 SER B C 1
ATOM 1330 O O . SER B 1 14 ? 10.117 -4.812 8.375 1 33.34 14 SER B O 1
ATOM 1332 N N . GLY B 1 15 ? 10.336 -6.371 6.875 1 32.31 15 GLY B N 1
ATOM 1333 C CA . GLY B 1 15 ? 10.305 -7.406 7.895 1 32.31 15 GLY B CA 1
ATOM 1334 C C . GLY B 1 15 ? 11.586 -7.484 8.711 1 32.31 15 GLY B C 1
ATOM 1335 O O . GLY B 1 15 ? 11.594 -8.047 9.805 1 32.31 15 GLY B O 1
ATOM 1336 N N . ALA B 1 16 ? 12.617 -7.223 8.117 1 31.86 16 ALA B N 1
ATOM 1337 C CA . ALA B 1 16 ? 13.859 -7.641 8.758 1 31.86 16 ALA B CA 1
ATOM 1338 C C . ALA B 1 16 ? 14.242 -6.684 9.883 1 31.86 16 ALA B C 1
ATOM 1340 O O . ALA B 1 16 ? 15.094 -7.004 10.719 1 31.86 16 ALA B O 1
ATOM 1341 N N . LEU B 1 17 ? 13.711 -5.52 9.906 1 33.12 17 LEU B N 1
ATOM 1342 C CA . LEU B 1 17 ? 14.227 -4.555 10.867 1 33.12 17 LEU B CA 1
ATOM 1343 C C . LEU B 1 17 ? 13.719 -4.867 12.273 1 33.12 17 LEU B C 1
ATOM 1345 O O . LEU B 1 17 ? 14.094 -4.195 13.234 1 33.12 17 LEU B O 1
ATOM 1349 N N . TYR B 1 18 ? 12.719 -5.625 12.422 1 31.44 18 TYR B N 1
ATOM 1350 C CA . TYR B 1 18 ? 12.141 -5.859 13.742 1 31.44 18 TYR B CA 1
ATOM 1351 C C . TYR B 1 18 ? 13.07 -6.707 14.602 1 31.44 18 TYR B C 1
ATOM 1353 O O . TYR B 1 18 ? 12.773 -6.977 15.766 1 31.44 18 TYR B O 1
ATOM 1361 N N . ALA B 1 19 ? 13.953 -7.219 14.07 1 32.34 19 ALA B N 1
ATOM 1362 C CA . ALA B 1 19 ? 14.602 -8.234 14.898 1 32.34 19 ALA B CA 1
ATOM 1363 C C . ALA B 1 19 ? 15.516 -7.586 15.938 1 32.34 19 ALA B C 1
ATOM 1365 O O . ALA B 1 19 ? 16.359 -8.258 16.547 1 32.34 19 ALA B O 1
ATOM 1366 N N . GLN B 1 20 ? 15.445 -6.191 16.031 1 32.38 20 GLN B N 1
ATOM 1367 C CA . GLN B 1 20 ? 16.438 -5.848 17.047 1 32.38 20 GLN B CA 1
ATOM 1368 C C . GLN B 1 20 ? 15.938 -6.188 18.438 1 32.38 20 GLN B C 1
ATOM 1370 O O . GLN B 1 20 ? 14.742 -6.402 18.641 1 32.38 20 GLN B O 1
ATOM 1375 N N . ARG B 1 21 ? 16.781 -5.832 19.484 1 39.78 21 ARG B N 1
ATOM 1376 C CA . ARG B 1 21 ? 16.672 -6.273 20.859 1 39.78 21 ARG B CA 1
ATOM 1377 C C . ARG B 1 21 ? 15.438 -5.676 21.531 1 39.78 21 ARG B C 1
ATOM 1379 O O . ARG B 1 21 ? 15.156 -4.484 21.375 1 39.78 21 ARG B O 1
ATOM 1386 N N . PRO B 1 22 ? 14.781 -6.402 22.375 1 41.5 22 PRO B N 1
ATOM 1387 C CA . PRO B 1 22 ? 13.484 -6.121 23 1 41.5 22 PRO B CA 1
ATOM 1388 C C . PRO B 1 22 ? 13.453 -4.773 23.719 1 41.5 22 PRO B C 1
ATOM 1390 O O . PRO B 1 22 ? 12.5 -4.004 23.547 1 41.5 22 PRO B O 1
ATOM 1393 N N . ALA B 1 23 ? 14.289 -4.566 24.906 1 41.62 23 ALA B N 1
ATOM 1394 C CA . ALA B 1 23 ? 14.227 -3.395 25.781 1 41.62 23 ALA B CA 1
ATOM 1395 C C . ALA B 1 23 ? 14.617 -2.129 25.016 1 41.62 23 ALA B C 1
ATOM 1397 O O . ALA B 1 23 ? 13.969 -1.091 25.156 1 41.62 23 ALA B O 1
ATOM 1398 N N . ALA B 1 24 ? 15.758 -2.131 24.438 1 42.12 24 ALA B N 1
ATOM 1399 C CA . ALA B 1 24 ? 16.281 -1.054 23.609 1 42.12 24 ALA B CA 1
ATOM 1400 C C . ALA B 1 24 ? 15.352 -0.758 22.438 1 42.12 24 ALA B C 1
ATOM 1402 O O . ALA B 1 24 ? 15.242 0.388 21.984 1 42.12 24 ALA B O 1
ATOM 1403 N N . ALA B 1 25 ? 14.594 -1.685 22.312 1 49.53 25 ALA B N 1
ATOM 1404 C CA . ALA B 1 25 ? 13.625 -1.61 21.219 1 49.53 25 ALA B CA 1
ATOM 1405 C C . ALA B 1 25 ? 12.445 -0.72 21.609 1 49.53 25 ALA B C 1
ATOM 1407 O O . ALA B 1 25 ? 11.961 0.068 20.781 1 49.53 25 ALA B O 1
ATOM 1408 N N . ASP B 1 26 ? 12.109 -0.874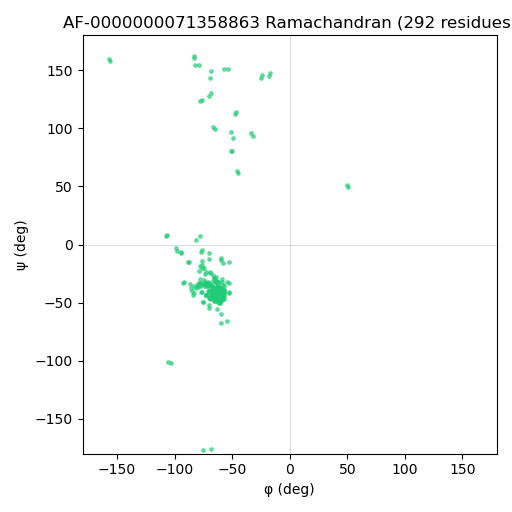 22.984 1 53.09 26 ASP B N 1
ATOM 1409 C CA . ASP B 1 26 ? 11 -0.062 23.484 1 53.09 26 ASP B CA 1
ATOM 1410 C C . ASP B 1 26 ? 11.383 1.413 23.547 1 53.09 26 ASP B C 1
ATOM 1412 O O . ASP B 1 26 ? 10.594 2.287 23.203 1 53.09 26 ASP B O 1
ATOM 1416 N N . TYR B 1 27 ? 12.57 1.752 24.219 1 51.5 27 TYR B N 1
ATOM 1417 C CA . TYR B 1 27 ? 13.062 3.123 24.297 1 51.5 27 TYR B CA 1
ATOM 1418 C C . TYR B 1 27 ? 13.195 3.729 22.906 1 51.5 27 TYR B C 1
ATOM 1420 O O . TYR B 1 27 ? 12.797 4.871 22.672 1 51.5 27 TYR B O 1
ATOM 1428 N N . ASP B 1 28 ? 13.484 2.879 22.094 1 70.88 28 ASP B N 1
ATOM 1429 C CA . ASP B 1 28 ? 13.688 3.305 20.703 1 70.88 28 ASP B CA 1
ATOM 1430 C C . ASP B 1 28 ? 12.352 3.582 20.016 1 70.88 28 ASP B C 1
ATOM 1432 O O . ASP B 1 28 ? 12.219 4.562 19.281 1 70.88 28 ASP B O 1
ATOM 1436 N N . SER B 1 29 ? 11.414 2.943 20.703 1 75.31 29 SER B N 1
ATOM 1437 C CA . SER B 1 29 ? 10.094 3.135 20.109 1 75.31 29 SER B CA 1
ATOM 1438 C C . SER B 1 29 ? 9.469 4.441 20.578 1 75.31 29 SER B C 1
ATOM 1440 O O . SER B 1 29 ? 8.852 5.16 19.797 1 75.31 29 SER B O 1
ATOM 1442 N N . GLU B 1 30 ? 9.617 4.684 21.875 1 79.81 30 GLU B N 1
ATOM 1443 C CA . GLU B 1 30 ? 9.078 5.914 22.438 1 79.81 30 GLU B CA 1
ATOM 1444 C C . GLU B 1 30 ? 9.742 7.141 21.812 1 79.81 30 GLU B C 1
ATOM 1446 O O . GLU B 1 30 ? 9.086 8.141 21.547 1 79.81 30 GLU B O 1
ATOM 1451 N N . LYS B 1 31 ? 11.016 7.109 21.688 1 82 31 LYS B N 1
ATOM 1452 C CA . LYS B 1 31 ? 11.758 8.203 21.062 1 82 31 LYS B CA 1
ATOM 1453 C C . LYS B 1 31 ? 11.328 8.406 19.609 1 82 31 LYS B C 1
ATOM 1455 O O . LYS B 1 31 ? 11.195 9.547 19.156 1 82 31 LYS B O 1
ATOM 1460 N N . LEU B 1 32 ? 11.102 7.324 18.984 1 83.25 32 LEU B N 1
ATOM 1461 C CA . LEU B 1 32 ? 10.656 7.395 17.594 1 83.25 32 LEU B CA 1
ATOM 1462 C C . LEU B 1 32 ? 9.273 8.039 17.5 1 83.25 32 LEU B C 1
ATOM 1464 O O . LEU B 1 32 ? 9.023 8.852 16.609 1 83.25 32 LEU B O 1
ATOM 1468 N N . GLN B 1 33 ? 8.508 7.66 18.438 1 84.69 33 GLN B N 1
ATOM 1469 C CA . GLN B 1 33 ? 7.164 8.227 18.453 1 84.69 33 GLN B CA 1
ATOM 1470 C C . GLN B 1 33 ? 7.199 9.727 18.719 1 84.69 33 GLN B C 1
ATOM 1472 O O . GLN B 1 33 ? 6.461 10.492 18.094 1 84.69 33 GLN B O 1
ATOM 1477 N N . ALA B 1 34 ? 7.938 10.156 19.734 1 86.5 34 ALA B N 1
ATOM 1478 C CA . ALA B 1 34 ? 8.078 11.57 20.062 1 86.5 34 ALA B CA 1
ATOM 1479 C C . ALA B 1 34 ? 8.617 12.352 18.859 1 86.5 34 ALA B C 1
ATOM 1481 O O . ALA B 1 34 ? 8.172 13.469 18.594 1 86.5 34 ALA B O 1
ATOM 1482 N N . ALA B 1 35 ? 9.555 11.781 18.203 1 87 35 ALA B N 1
ATOM 1483 C CA . ALA B 1 35 ? 10.125 12.406 17 1 87 35 ALA B CA 1
ATOM 1484 C C . ALA B 1 35 ? 9.078 12.555 15.906 1 87 35 ALA B C 1
ATOM 1486 O O . ALA B 1 35 ? 9.031 13.578 15.219 1 87 35 ALA B O 1
ATOM 1487 N N . LYS B 1 36 ? 8.328 11.562 15.797 1 88.75 36 LYS B N 1
ATOM 1488 C CA . LYS B 1 36 ? 7.273 11.602 14.789 1 88.75 36 LYS B CA 1
ATOM 1489 C C . LYS B 1 36 ? 6.254 12.695 15.102 1 88.75 36 LYS B C 1
ATOM 1491 O O . LYS B 1 36 ? 5.832 13.43 14.211 1 88.75 36 LYS B O 1
ATOM 1496 N N . ILE B 1 37 ? 5.82 12.781 16.375 1 86.81 37 ILE B N 1
ATOM 1497 C CA . ILE B 1 37 ? 4.863 13.789 16.812 1 86.81 37 ILE B CA 1
ATOM 1498 C C . ILE B 1 37 ? 5.414 15.188 16.531 1 86.81 37 ILE B C 1
ATOM 1500 O O . ILE B 1 37 ? 4.703 16.047 16.016 1 86.81 37 ILE B O 1
AT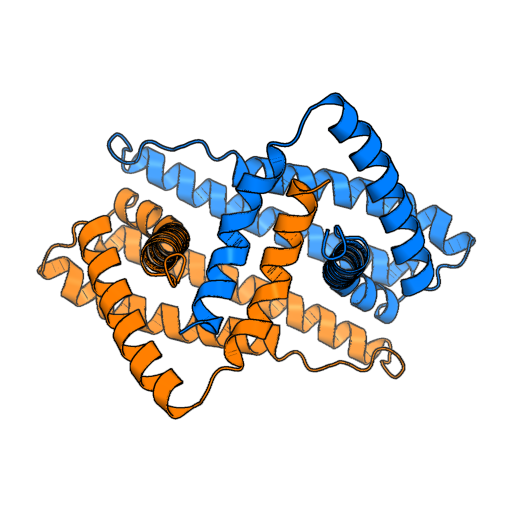OM 1504 N N . ALA B 1 38 ? 6.664 15.422 16.875 1 88.25 38 ALA B N 1
ATOM 1505 C CA . ALA B 1 38 ? 7.305 16.703 16.625 1 88.25 38 ALA B CA 1
ATOM 1506 C C . ALA B 1 38 ? 7.359 17 15.133 1 88.25 38 ALA B C 1
ATOM 1508 O O . ALA B 1 38 ? 7.078 18.125 14.703 1 88.25 38 ALA B O 1
ATOM 1509 N N . PHE B 1 39 ? 7.695 16.016 14.398 1 91.56 39 PHE B N 1
ATOM 1510 C CA . PHE B 1 39 ? 7.805 16.141 12.945 1 91.56 39 PHE B CA 1
ATOM 1511 C C . PHE B 1 39 ? 6.461 16.516 12.336 1 91.56 39 PHE B C 1
ATOM 1513 O O . PHE B 1 39 ? 6.375 17.438 11.523 1 91.56 39 PHE B O 1
ATOM 1520 N N . LEU B 1 40 ? 5.418 15.781 12.734 1 93 40 LEU B N 1
ATOM 1521 C CA . LEU B 1 40 ? 4.086 16.016 12.195 1 93 40 LEU B CA 1
ATOM 1522 C C . LEU B 1 40 ? 3.568 17.391 12.609 1 93 40 LEU B C 1
ATOM 1524 O O . LEU B 1 40 ? 2.932 18.094 11.812 1 93 40 LEU B O 1
ATOM 1528 N N . THR B 1 41 ? 3.812 17.75 13.852 1 91.38 41 THR B N 1
ATOM 1529 C CA . THR B 1 41 ? 3.393 19.062 14.359 1 91.38 41 THR B CA 1
ATOM 1530 C C . THR B 1 41 ? 4.004 20.188 13.531 1 91.38 41 THR B C 1
ATOM 1532 O O . THR B 1 41 ? 3.314 21.141 13.164 1 91.38 41 THR B O 1
ATOM 1535 N N . GLN B 1 42 ? 5.297 20.047 13.258 1 90.44 42 GLN B N 1
ATOM 1536 C CA . GLN B 1 42 ? 6.008 21.047 12.484 1 90.44 42 GLN B CA 1
ATOM 1537 C C . GLN B 1 42 ? 5.547 21.047 11.023 1 90.44 42 GLN B C 1
ATOM 1539 O O . GLN B 1 42 ? 5.262 22.094 10.453 1 90.44 42 GLN B O 1
ATOM 1544 N N . LYS B 1 43 ? 5.461 19.922 10.461 1 90.62 43 LYS B N 1
ATOM 1545 C CA . LYS B 1 43 ? 5.121 19.797 9.047 1 90.62 43 LYS B CA 1
ATOM 1546 C C . LYS B 1 43 ? 3.709 20.297 8.773 1 90.62 43 LYS B C 1
ATOM 1548 O O . LYS B 1 43 ? 3.461 20.922 7.734 1 90.62 43 LYS B O 1
ATOM 1553 N N . LEU B 1 44 ? 2.812 20.062 9.656 1 93 44 LEU B N 1
ATOM 1554 C CA . LEU B 1 44 ? 1.406 20.391 9.445 1 93 44 LEU B CA 1
ATOM 1555 C C . LEU B 1 44 ? 1.075 21.75 10.023 1 93 44 LEU B C 1
ATOM 1557 O O . LEU B 1 44 ? -0.018 22.281 9.805 1 93 44 LEU B O 1
ATOM 1561 N N . ASP B 1 45 ? 2.064 22.344 10.75 1 90.81 45 ASP B N 1
ATOM 1562 C CA . ASP B 1 45 ? 1.83 23.625 11.398 1 90.81 45 ASP B CA 1
ATOM 1563 C C . ASP B 1 45 ? 0.547 23.594 12.227 1 90.81 45 ASP B C 1
ATOM 1565 O O . ASP B 1 45 ? -0.34 24.422 12.039 1 90.81 45 ASP B O 1
ATOM 1569 N N . LEU B 1 46 ? 0.417 22.594 13.047 1 91.12 46 LEU B N 1
ATOM 1570 C CA . LEU B 1 46 ? -0.792 22.359 13.828 1 91.12 46 LEU B CA 1
ATOM 1571 C C . LEU B 1 46 ? -0.964 23.438 14.898 1 91.12 46 LEU B C 1
ATOM 1573 O O . LEU B 1 46 ? -0.03 23.734 15.648 1 91.12 46 LEU B O 1
ATOM 1577 N N . GLN B 1 47 ? -2.145 23.969 14.914 1 89.44 47 GLN B N 1
ATOM 1578 C CA . GLN B 1 47 ? -2.506 24.875 16.016 1 89.44 47 GLN B CA 1
ATOM 1579 C C . GLN B 1 47 ? -2.949 24.094 17.234 1 89.44 47 GLN B C 1
ATOM 1581 O O . GLN B 1 47 ? -3.381 22.938 17.125 1 89.44 47 GLN B O 1
ATOM 1586 N N . PRO B 1 48 ? -2.799 24.672 18.375 1 88.81 48 PRO B N 1
ATOM 1587 C CA . PRO B 1 48 ? -3.139 23.984 19.609 1 88.81 48 PRO B CA 1
ATOM 1588 C C . PRO B 1 48 ? -4.562 23.422 19.609 1 88.81 48 PRO B C 1
ATOM 1590 O O . PRO B 1 48 ? -4.793 22.312 20.094 1 88.81 48 PRO B O 1
ATOM 1593 N N . ASP B 1 49 ? -5.539 24.141 19.094 1 89.69 49 ASP B N 1
ATOM 1594 C CA . ASP B 1 49 ? -6.926 23.688 19.047 1 89.69 49 ASP B CA 1
ATOM 1595 C C . ASP B 1 49 ? -7.094 22.516 18.094 1 89.69 49 ASP B C 1
ATOM 1597 O O . ASP B 1 49 ? -7.855 21.578 18.375 1 89.69 49 ASP B O 1
ATOM 1601 N N . GLN B 1 50 ? -6.355 22.5 17 1 90.25 50 GLN B N 1
ATOM 1602 C CA . GLN B 1 50 ? -6.367 21.406 16.031 1 90.25 50 GLN B CA 1
ATOM 1603 C C . GLN B 1 50 ? -5.73 20.156 16.609 1 90.25 50 GLN B C 1
ATOM 1605 O O . GLN B 1 50 ? -6.211 19.031 16.375 1 90.25 50 GLN B O 1
ATOM 1610 N N . ALA B 1 51 ? -4.691 20.375 17.375 1 90.31 51 ALA B N 1
ATOM 1611 C CA . ALA B 1 51 ? -3.912 19.281 17.938 1 90.31 51 ALA B CA 1
ATOM 1612 C C . ALA B 1 51 ? -4.766 18.406 18.859 1 90.31 51 ALA B C 1
ATOM 1614 O O . ALA B 1 51 ? -4.613 17.188 18.891 1 90.31 51 ALA B O 1
ATOM 1615 N N . THR B 1 52 ? -5.586 19.047 19.609 1 91.88 52 THR B N 1
ATOM 1616 C CA . THR B 1 52 ? -6.426 18.344 20.578 1 91.88 52 THR B CA 1
ATOM 1617 C C . THR B 1 52 ? -7.359 17.359 19.875 1 91.88 52 THR B C 1
ATOM 1619 O O . THR B 1 52 ? -7.668 16.297 20.422 1 91.88 52 THR B O 1
ATOM 1622 N N . GLU B 1 53 ? -7.789 17.656 18.672 1 93.25 53 GLU B N 1
ATOM 1623 C CA . GLU B 1 53 ? -8.68 16.781 17.906 1 93.25 53 GLU B CA 1
ATOM 1624 C C . GLU B 1 53 ? -7.883 15.836 17.016 1 93.25 53 GLU B C 1
ATOM 1626 O O . GLU B 1 53 ? -8.305 14.703 16.781 1 93.25 53 GLU B O 1
ATOM 1631 N N . PHE B 1 54 ? -6.762 16.359 16.578 1 94.75 54 PHE B N 1
ATOM 1632 C CA . PHE B 1 54 ? -5.953 15.664 15.586 1 94.75 54 PHE B CA 1
ATOM 1633 C C . PHE B 1 54 ? -5.297 14.43 16.188 1 94.75 54 PHE B C 1
ATOM 1635 O O . PHE B 1 54 ? -5.352 13.344 15.617 1 94.75 54 PHE B O 1
ATOM 1642 N N . TRP B 1 55 ? -4.809 14.523 17.438 1 93.56 55 TRP B N 1
ATOM 1643 C CA . TRP B 1 55 ? -3.908 13.5 17.953 1 93.56 55 TRP B CA 1
ATOM 1644 C C . TRP B 1 55 ? -4.68 12.242 18.344 1 93.56 55 T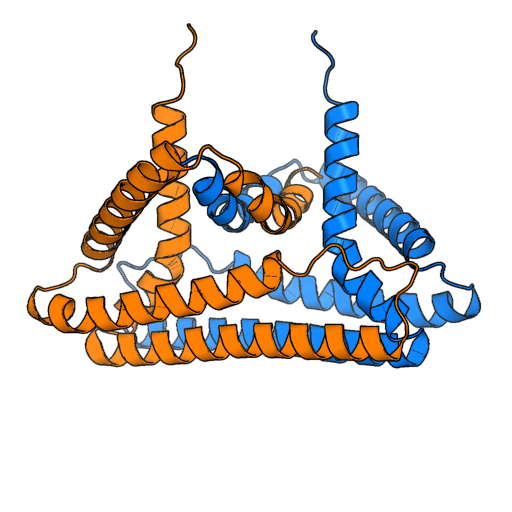RP B C 1
ATOM 1646 O O . TRP B 1 55 ? -4.246 11.125 18.031 1 93.56 55 TRP B O 1
ATOM 1656 N N . PRO B 1 56 ? -5.816 12.336 18.953 1 94.5 56 PRO B N 1
ATOM 1657 C CA . PRO B 1 56 ? -6.59 11.117 19.203 1 94.5 56 PRO B CA 1
ATOM 1658 C C . PRO B 1 56 ? -6.965 10.375 17.922 1 94.5 56 PRO B C 1
ATOM 1660 O O . PRO B 1 56 ? -6.941 9.141 17.891 1 94.5 56 PRO B O 1
ATOM 1663 N N . LEU B 1 57 ? -7.293 11.047 16.859 1 95.12 57 LEU B N 1
ATOM 1664 C CA . LEU B 1 57 ? -7.629 10.461 15.57 1 95.12 57 LEU B CA 1
ATOM 1665 C C . LEU B 1 57 ? -6.402 9.805 14.93 1 95.12 57 LEU B C 1
ATOM 1667 O O . LEU B 1 57 ? -6.488 8.695 14.398 1 95.12 57 LEU B O 1
ATOM 1671 N N . TYR B 1 58 ? -5.328 10.516 15.039 1 94.56 58 TYR B N 1
ATOM 1672 C CA . TYR B 1 58 ? -4.082 10.008 14.461 1 94.56 58 TYR B CA 1
ATOM 1673 C C . TYR B 1 58 ? -3.615 8.758 15.195 1 94.56 58 TYR B C 1
ATOM 1675 O O . TYR B 1 58 ? -3.195 7.781 14.57 1 94.56 58 TYR B O 1
ATOM 1683 N N . ASN B 1 59 ? -3.688 8.781 16.516 1 92.56 59 ASN B N 1
ATOM 1684 C CA . ASN B 1 59 ? -3.242 7.637 17.297 1 92.56 59 ASN B CA 1
ATOM 1685 C C . ASN B 1 59 ? -4.082 6.398 17.016 1 92.56 59 ASN B C 1
ATOM 1687 O O . ASN B 1 59 ? -3.549 5.293 16.906 1 92.56 59 ASN B O 1
ATOM 1691 N N . LYS B 1 60 ? -5.352 6.57 16.906 1 96 60 LYS B N 1
ATOM 1692 C CA . LYS B 1 60 ? -6.238 5.461 16.547 1 96 60 LYS B CA 1
ATOM 1693 C C . LYS B 1 60 ? -5.918 4.914 15.164 1 96 60 LYS B C 1
ATOM 1695 O O . LYS B 1 60 ? -5.855 3.699 14.969 1 96 60 LYS B O 1
ATOM 1700 N N . PHE B 1 61 ? -5.699 5.789 14.273 1 95.88 61 PHE B N 1
ATOM 1701 C CA . PHE B 1 61 ? -5.359 5.422 12.898 1 95.88 61 PHE B CA 1
ATOM 1702 C C . PHE B 1 61 ? -4.047 4.652 12.859 1 95.88 61 PHE B C 1
ATOM 1704 O O . PHE B 1 61 ? -3.953 3.605 12.211 1 95.88 61 PHE B O 1
ATOM 1711 N N . ASP B 1 62 ? -3.104 5.223 13.508 1 91.25 62 ASP B N 1
ATOM 1712 C CA . ASP B 1 62 ? -1.779 4.609 13.531 1 91.25 62 ASP B CA 1
ATOM 1713 C C . ASP B 1 62 ? -1.834 3.205 14.125 1 91.25 62 ASP B C 1
ATOM 1715 O O . ASP B 1 62 ? -1.17 2.291 13.633 1 91.25 62 ASP B O 1
ATOM 1719 N N . GLU B 1 63 ? -2.59 3.016 15.148 1 93.56 63 GLU B N 1
ATOM 1720 C CA . GLU B 1 63 ? -2.746 1.711 15.789 1 93.56 63 GLU B CA 1
ATOM 1721 C C . GLU B 1 63 ? -3.42 0.715 14.852 1 93.56 63 GLU B C 1
ATOM 1723 O O . GLU B 1 63 ? -2.963 -0.422 14.711 1 93.56 63 GLU B O 1
ATOM 1728 N N . GLU B 1 64 ? -4.5 1.142 14.203 1 96.19 64 GLU B N 1
ATOM 1729 C CA . GLU B 1 64 ? -5.207 0.273 13.273 1 96.19 64 GLU B CA 1
ATOM 1730 C C . GLU B 1 64 ? -4.328 -0.087 12.078 1 96.19 64 GLU B C 1
ATOM 1732 O O . GLU B 1 64 ? -4.332 -1.232 11.617 1 96.19 64 GLU B O 1
ATOM 1737 N N . ARG B 1 65 ? -3.668 0.868 11.656 1 93.31 65 ARG B N 1
ATOM 1738 C CA . ARG B 1 65 ? -2.762 0.661 10.531 1 93.31 65 ARG B CA 1
ATOM 1739 C C . ARG B 1 65 ? -1.679 -0.354 10.875 1 93.31 65 ARG B C 1
ATOM 1741 O O . ARG B 1 65 ? -1.368 -1.238 10.078 1 93.31 65 ARG B O 1
ATOM 1748 N N . ARG B 1 66 ? -1.14 -0.235 12.023 1 89.25 66 ARG B N 1
ATOM 1749 C CA . ARG B 1 66 ? -0.144 -1.191 12.5 1 89.25 66 ARG B CA 1
ATOM 1750 C C . ARG B 1 66 ? -0.727 -2.6 12.57 1 89.25 66 ARG B C 1
ATOM 1752 O O . ARG B 1 66 ? -0.036 -3.578 12.281 1 89.25 66 ARG B O 1
ATOM 1759 N N . GLY B 1 67 ? -1.964 -2.66 13.039 1 91.25 67 GLY B N 1
ATOM 1760 C CA . GLY B 1 67 ? -2.643 -3.945 13.062 1 91.25 67 GLY B CA 1
ATOM 1761 C C . GLY B 1 67 ? -2.734 -4.594 11.688 1 91.25 67 GLY B C 1
ATOM 1762 O O . GLY B 1 67 ? -2.475 -5.793 11.547 1 91.25 67 GLY B O 1
ATOM 1763 N N . TYR B 1 68 ? -3.045 -3.803 10.68 1 91.19 68 TYR B N 1
ATOM 1764 C CA . TYR B 1 68 ? -3.1 -4.293 9.312 1 91.19 68 TYR B CA 1
ATOM 1765 C C . TYR B 1 68 ? -1.727 -4.762 8.844 1 91.19 68 TYR B C 1
ATOM 1767 O O . TYR B 1 68 ? -1.596 -5.848 8.273 1 91.19 68 TYR B O 1
ATOM 1775 N N . PHE B 1 69 ? -0.734 -4.059 9.18 1 86.31 69 PHE B N 1
ATOM 1776 C CA . PHE B 1 69 ? 0.615 -4.387 8.734 1 86.31 69 PHE B CA 1
ATOM 1777 C C . PHE B 1 69 ? 1.113 -5.66 9.414 1 86.31 69 PHE B C 1
ATOM 1779 O O . PHE B 1 69 ? 1.729 -6.512 8.766 1 86.31 69 PHE B O 1
ATOM 1786 N N . LYS B 1 70 ? 0.834 -5.773 10.664 1 86.38 70 LYS B N 1
ATOM 1787 C CA . LYS B 1 70 ? 1.207 -6.98 11.391 1 86.38 70 LYS B CA 1
ATOM 1788 C C . LYS B 1 70 ? 0.56 -8.219 10.773 1 86.38 70 LYS B C 1
ATOM 1790 O O . LYS B 1 70 ? 1.214 -9.25 10.609 1 86.38 70 LYS B O 1
ATOM 1795 N N . GLN B 1 71 ? -0.623 -8.055 10.43 1 87.06 71 GLN B N 1
ATOM 1796 C CA . GLN B 1 71 ? -1.35 -9.164 9.828 1 87.06 71 GLN B CA 1
ATOM 1797 C C . GLN B 1 71 ? -0.795 -9.508 8.445 1 87.06 71 GLN B C 1
ATOM 1799 O O . GLN B 1 71 ? -0.716 -10.68 8.078 1 87.06 71 GLN B O 1
ATOM 1804 N N . MET B 1 72 ? -0.39 -8.516 7.789 1 82.88 72 MET B N 1
ATOM 1805 C CA . MET B 1 72 ? 0.085 -8.711 6.422 1 82.88 72 MET B CA 1
ATOM 1806 C C . MET B 1 72 ? 1.511 -9.25 6.41 1 82.88 72 MET B C 1
ATOM 1808 O O . MET B 1 72 ? 1.892 -9.992 5.504 1 82.88 72 MET B O 1
ATOM 1812 N N . ARG B 1 73 ? 2.264 -8.82 7.383 1 74.75 73 ARG B N 1
ATOM 1813 C CA . ARG B 1 73 ? 3.635 -9.305 7.508 1 74.75 73 ARG B CA 1
ATOM 1814 C C . ARG B 1 73 ? 3.666 -10.727 8.055 1 74.75 73 ARG B C 1
ATOM 1816 O O . ARG B 1 73 ? 4.535 -11.523 7.688 1 74.75 73 ARG B O 1
ATOM 1823 N N . GLY B 1 74 ? 2.869 -10.875 9.227 1 63.16 74 GLY B N 1
ATOM 1824 C CA . GLY B 1 74 ? 2.82 -12.156 9.906 1 63.16 74 GLY B CA 1
ATOM 1825 C C . GLY B 1 74 ? 2.301 -13.273 9.023 1 63.16 74 GLY B C 1
ATOM 1826 O O . GLY B 1 74 ? 2.174 -14.422 9.469 1 63.16 74 GLY B O 1
ATOM 1827 N N . LYS B 1 75 ? 1.71 -12.93 7.875 1 56.5 75 LYS B N 1
ATOM 1828 C CA . LYS B 1 75 ? 1.276 -14.078 7.082 1 56.5 75 LYS B CA 1
ATOM 1829 C C . LYS B 1 75 ? 2.404 -15.094 6.922 1 56.5 75 LYS B C 1
ATOM 1831 O O . LYS B 1 75 ? 3.473 -14.766 6.406 1 56.5 75 LYS B O 1
ATOM 1836 N N . GLU B 1 76 ? 2.473 -15.836 8.039 1 54.12 76 GLU B N 1
ATOM 1837 C CA . GLU B 1 76 ? 3.295 -17.016 8.258 1 54.12 76 GLU B CA 1
ATOM 1838 C C . GLU B 1 76 ? 3.785 -17.609 6.941 1 54.12 76 GLU B C 1
ATOM 1840 O O . GLU B 1 76 ? 3.152 -17.438 5.902 1 54.12 76 GLU B O 1
ATOM 1845 N N . LYS B 1 77 ? 4.945 -18.156 7.004 1 62.12 77 LYS B N 1
ATOM 1846 C CA . LYS B 1 77 ? 5.57 -19.062 6.043 1 62.12 77 LYS B CA 1
ATOM 1847 C C . LYS B 1 77 ? 4.59 -20.141 5.578 1 62.12 77 LYS B C 1
ATOM 1849 O O . LYS B 1 77 ? 4.469 -21.188 6.203 1 62.12 77 LYS B O 1
ATOM 1854 N N . VAL B 1 78 ? 3.525 -19.531 4.945 1 75.31 78 VAL B N 1
ATOM 1855 C CA . VAL B 1 78 ? 2.662 -20.531 4.344 1 75.31 78 VAL B CA 1
ATOM 1856 C C . VAL B 1 78 ? 3.508 -21.531 3.559 1 75.31 78 VAL B C 1
ATOM 1858 O O . VAL B 1 78 ? 4.348 -21.141 2.746 1 75.31 78 VAL B O 1
ATOM 1861 N N . GLU B 1 79 ? 3.479 -22.703 4.137 1 78.69 79 GLU B N 1
ATOM 1862 C CA . GLU B 1 79 ? 4.125 -23.766 3.363 1 78.69 79 GLU B CA 1
ATOM 1863 C C . GLU B 1 79 ? 3.377 -24.031 2.061 1 78.69 79 GLU B C 1
ATOM 1865 O O . GLU B 1 79 ? 2.387 -24.766 2.047 1 78.69 79 GLU B O 1
ATOM 1870 N N . VAL B 1 80 ? 3.861 -23.5 1.024 1 80.31 80 VAL B N 1
ATOM 1871 C CA . VAL B 1 80 ? 3.205 -23.516 -0.278 1 80.31 80 VAL B CA 1
ATOM 1872 C C . VAL B 1 80 ? 3.09 -24.953 -0.793 1 80.31 80 VAL B C 1
ATOM 1874 O O . VAL B 1 80 ? 2.123 -25.297 -1.478 1 80.31 80 VAL B O 1
ATOM 1877 N N . GLU B 1 81 ? 4.055 -25.75 -0.316 1 81.94 81 GLU B N 1
ATOM 1878 C CA . GLU B 1 81 ? 4.062 -27.141 -0.802 1 81.94 81 GLU B CA 1
ATOM 1879 C C . GLU B 1 81 ? 2.812 -27.891 -0.351 1 81.94 81 GLU B C 1
ATOM 1881 O O . GLU B 1 81 ? 2.275 -28.703 -1.094 1 81.94 81 GLU B O 1
ATOM 1886 N N . THR B 1 82 ? 2.311 -27.562 0.727 1 87.38 82 THR B N 1
ATOM 1887 C CA . THR B 1 82 ? 1.189 -28.312 1.288 1 87.38 82 THR B CA 1
ATOM 1888 C C . THR B 1 82 ? -0.106 -27.5 1.169 1 87.38 82 THR B C 1
ATOM 1890 O O . THR B 1 82 ? -1.163 -27.953 1.614 1 87.38 82 THR B O 1
ATOM 1893 N N . LEU B 1 83 ? -0.031 -26.484 0.531 1 90.5 83 LEU B N 1
ATOM 1894 C CA . LEU B 1 83 ? -1.187 -25.609 0.416 1 90.5 83 LEU B CA 1
ATOM 1895 C C . LEU B 1 83 ? -2.205 -26.172 -0.571 1 90.5 83 LEU B C 1
ATOM 1897 O O . LEU B 1 83 ? -1.849 -26.531 -1.692 1 90.5 83 LEU B O 1
ATOM 1901 N N . THR B 1 84 ? -3.428 -26.344 -0.09 1 94.12 84 THR B N 1
ATOM 1902 C CA . THR B 1 84 ? -4.5 -26.781 -0.985 1 94.12 84 THR B CA 1
ATOM 1903 C C . THR B 1 84 ? -5.086 -25.578 -1.732 1 94.12 84 THR B C 1
ATOM 1905 O O . THR B 1 84 ? -4.875 -24.438 -1.338 1 94.12 84 THR B O 1
ATOM 1908 N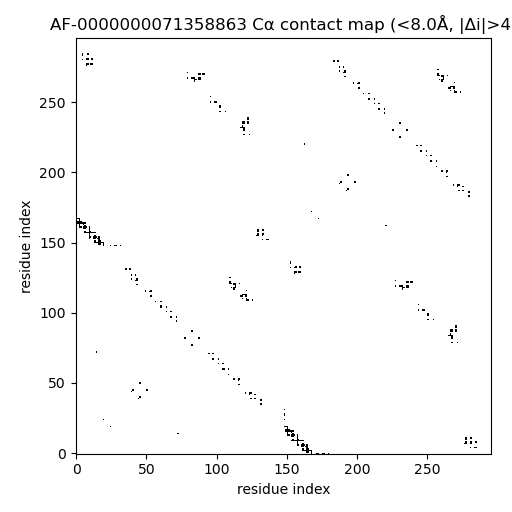 N . ASN B 1 85 ? -5.77 -25.797 -2.791 1 95.69 85 ASN B N 1
ATOM 1909 C CA . ASN B 1 85 ? -6.41 -24.734 -3.541 1 95.69 85 ASN B CA 1
ATOM 1910 C C . ASN B 1 85 ? -7.453 -24 -2.699 1 95.69 85 ASN B C 1
ATOM 1912 O O . ASN B 1 85 ? -7.625 -22.781 -2.832 1 95.69 85 ASN B O 1
ATOM 1916 N N . GLU B 1 86 ? -8.18 -24.703 -1.875 1 95.75 86 GLU B N 1
ATOM 1917 C CA . GLU B 1 86 ? -9.18 -24.094 -1.002 1 95.75 86 GLU B CA 1
ATOM 1918 C C . GLU B 1 86 ? -8.539 -23.141 0.001 1 95.75 86 GLU B C 1
ATOM 1920 O O . GLU B 1 86 ? -9.039 -22.047 0.228 1 95.75 86 GLU B O 1
ATOM 1925 N N . GLU B 1 87 ? -7.453 -23.609 0.531 1 94.44 87 GLU B N 1
ATOM 1926 C CA . GLU B 1 87 ? -6.715 -22.75 1.46 1 94.44 87 GLU B CA 1
ATOM 1927 C C . GLU B 1 87 ? -6.133 -21.531 0.75 1 94.44 87 GLU B C 1
ATOM 1929 O O . GLU B 1 87 ? -6.164 -20.422 1.285 1 94.44 87 GLU B O 1
ATOM 1934 N N . ALA B 1 88 ? -5.637 -21.797 -0.417 1 94.81 88 ALA B N 1
ATOM 1935 C CA . ALA B 1 88 ? -5.055 -20.703 -1.208 1 94.81 88 ALA B CA 1
ATOM 1936 C C . ALA B 1 88 ? -6.094 -19.641 -1.515 1 94.81 88 ALA B C 1
ATOM 1938 O O . ALA B 1 88 ? -5.809 -18.438 -1.421 1 94.81 88 ALA B O 1
ATOM 1939 N N . LYS B 1 89 ? -7.262 -20.094 -1.819 1 96.12 89 LYS B N 1
ATOM 1940 C CA . LYS B 1 89 ? -8.344 -19.156 -2.104 1 96.12 89 LYS B CA 1
ATOM 1941 C C . LYS B 1 89 ? -8.641 -18.281 -0.892 1 96.12 89 LYS B C 1
ATOM 1943 O O . LYS B 1 89 ? -8.828 -17.062 -1.027 1 96.12 89 LYS B O 1
ATOM 1948 N N . LYS B 1 90 ? -8.68 -18.891 0.198 1 95.38 90 LYS B N 1
ATOM 1949 C CA . LYS B 1 90 ? -8.945 -18.172 1.432 1 95.38 90 LYS B CA 1
ATOM 1950 C C . LYS B 1 90 ? -7.844 -17.156 1.724 1 95.38 90 LYS B C 1
ATOM 1952 O O . LYS B 1 90 ? -8.117 -16.031 2.16 1 95.38 90 LYS B O 1
ATOM 1957 N N . LEU B 1 91 ? -6.629 -17.609 1.471 1 92.38 91 LEU B N 1
ATOM 1958 C CA . LEU B 1 91 ? -5.492 -16.719 1.694 1 92.38 91 LEU B CA 1
ATOM 1959 C C . LEU B 1 91 ? -5.551 -15.523 0.759 1 92.38 91 LEU B C 1
ATOM 1961 O O . LEU B 1 91 ? -5.305 -14.391 1.181 1 92.38 91 LEU B O 1
ATOM 1965 N N . ILE B 1 92 ? -5.902 -15.758 -0.478 1 94.38 92 ILE B N 1
ATOM 1966 C CA . ILE B 1 92 ? -6.008 -14.695 -1.476 1 94.38 92 ILE B CA 1
ATOM 1967 C C . ILE B 1 92 ? -7.109 -13.719 -1.073 1 94.38 92 ILE B C 1
ATOM 1969 O O . ILE B 1 92 ? -6.898 -12.5 -1.075 1 94.38 92 ILE B O 1
ATOM 1973 N N . GLU B 1 93 ? -8.258 -14.25 -0.676 1 96.06 93 GLU B N 1
ATOM 1974 C CA . GLU B 1 93 ? -9.383 -13.414 -0.273 1 96.06 93 GLU B CA 1
ATOM 1975 C C . GLU B 1 93 ? -9.039 -12.562 0.943 1 96.06 93 GLU B C 1
ATOM 1977 O O . GLU B 1 93 ? -9.367 -11.375 0.992 1 96.06 93 GLU B O 1
ATOM 1982 N N . ASN B 1 94 ? -8.406 -13.195 1.873 1 93.94 94 ASN B N 1
ATOM 1983 C CA . ASN B 1 94 ? -8.016 -12.477 3.08 1 93.94 94 ASN B CA 1
ATOM 1984 C C . ASN B 1 94 ? -7.027 -11.352 2.773 1 93.94 94 ASN B C 1
ATOM 1986 O O . ASN B 1 94 ? -7.105 -10.273 3.354 1 93.94 94 ASN B O 1
ATOM 1990 N N . LYS B 1 95 ? -6.102 -11.648 1.918 1 92.38 95 LYS B N 1
ATOM 1991 C CA . LYS B 1 95 ? -5.117 -10.641 1.525 1 92.38 95 LYS B CA 1
ATOM 1992 C C . LYS B 1 95 ? -5.793 -9.414 0.915 1 92.38 95 LYS B C 1
ATOM 1994 O O . LYS B 1 95 ? -5.512 -8.281 1.308 1 92.38 95 LYS B O 1
ATOM 1999 N N . PHE B 1 96 ? -6.73 -9.68 0.013 1 95.19 96 PHE B N 1
ATOM 2000 C CA . PHE B 1 96 ? -7.406 -8.57 -0.648 1 95.19 96 PHE B CA 1
ATOM 2001 C C . PHE B 1 96 ? -8.312 -7.828 0.327 1 95.19 96 PHE B C 1
ATOM 2003 O O . PHE B 1 96 ? -8.469 -6.609 0.239 1 95.19 96 PHE B O 1
ATOM 2010 N N . LYS B 1 97 ? -8.922 -8.547 1.247 1 96.62 97 LYS B N 1
ATOM 2011 C CA . LYS B 1 97 ? -9.742 -7.918 2.277 1 96.62 97 LYS B CA 1
ATOM 2012 C C . LYS B 1 97 ? -8.914 -6.973 3.145 1 96.62 97 LYS B C 1
ATOM 2014 O O . LYS B 1 97 ? -9.352 -5.867 3.467 1 96.62 97 LYS B O 1
ATOM 2019 N N . MET B 1 98 ? -7.762 -7.434 3.459 1 94.56 98 MET B N 1
ATOM 2020 C CA . MET B 1 98 ? -6.867 -6.621 4.281 1 94.56 98 MET B CA 1
ATOM 2021 C C . MET B 1 98 ? -6.402 -5.383 3.52 1 94.56 98 MET B C 1
ATOM 2023 O O . MET B 1 98 ? -6.383 -4.281 4.07 1 94.56 98 MET B O 1
ATOM 2027 N N . GLN B 1 99 ? -6.031 -5.551 2.301 1 94.31 99 GLN B N 1
ATOM 2028 C CA . GLN B 1 99 ? -5.59 -4.43 1.479 1 94.31 99 GLN B CA 1
ATOM 2029 C C . GLN B 1 99 ? -6.707 -3.408 1.297 1 94.31 99 GLN B C 1
ATOM 2031 O O . GLN B 1 99 ? -6.469 -2.201 1.367 1 94.31 99 GLN B O 1
ATOM 2036 N N . GLN B 1 100 ? -7.895 -3.938 1.092 1 97 100 GLN B N 1
ATOM 2037 C CA . GLN B 1 100 ? -9.047 -3.057 0.971 1 97 100 GLN B CA 1
ATOM 2038 C C . GLN B 1 100 ? -9.328 -2.336 2.287 1 97 100 GLN B C 1
ATOM 2040 O O . GLN B 1 100 ? -9.664 -1.15 2.291 1 97 100 GLN B O 1
ATOM 2045 N N . GLY B 1 101 ? -9.266 -3.113 3.375 1 97.06 101 GLY B N 1
ATOM 2046 C CA . GLY B 1 101 ? -9.461 -2.518 4.688 1 97.06 101 GLY B CA 1
ATOM 2047 C C . GLY B 1 101 ? -8.484 -1.396 4.984 1 97.06 101 GLY B C 1
ATOM 2048 O O . GLY B 1 101 ? -8.859 -0.363 5.539 1 97.06 101 GLY B O 1
ATOM 2049 N N . LEU B 1 102 ? -7.285 -1.578 4.578 1 94.94 102 LEU B N 1
ATOM 2050 C CA . LEU B 1 102 ? -6.266 -0.554 4.777 1 94.94 102 LEU B CA 1
ATOM 2051 C C . LEU B 1 102 ? -6.562 0.681 3.934 1 94.94 102 LEU B C 1
ATOM 2053 O O . LEU B 1 102 ? -6.449 1.81 4.418 1 94.94 102 LEU B O 1
ATOM 2057 N N . LEU B 1 103 ? -6.887 0.505 2.74 1 95.81 103 LEU B N 1
ATOM 2058 C CA . LEU B 1 103 ? -7.23 1.612 1.855 1 95.81 103 LEU B CA 1
ATOM 2059 C C . LEU B 1 103 ? -8.414 2.396 2.404 1 95.81 103 LEU B C 1
ATOM 2061 O O . LEU B 1 103 ? -8.406 3.631 2.406 1 95.81 103 LEU B O 1
ATOM 2065 N N . ASP B 1 104 ? -9.461 1.654 2.803 1 97.88 104 ASP B N 1
ATOM 2066 C CA . ASP B 1 104 ? -10.648 2.291 3.371 1 97.88 104 ASP B CA 1
ATOM 2067 C C . ASP B 1 104 ? -10.297 3.078 4.633 1 97.88 104 ASP B C 1
ATOM 2069 O O . ASP B 1 104 ? -10.805 4.18 4.844 1 97.88 104 ASP B O 1
ATOM 2073 N N . LEU B 1 105 ? -9.477 2.49 5.492 1 97.19 105 LEU B N 1
ATOM 2074 C CA . LEU B 1 105 ? -9.023 3.148 6.711 1 97.19 105 LEU B CA 1
ATOM 2075 C C . LEU B 1 105 ? -8.32 4.465 6.387 1 97.19 105 LEU B C 1
ATOM 2077 O O . LEU B 1 105 ? -8.594 5.488 7.02 1 97.19 105 LEU B O 1
ATOM 2081 N N . GLU B 1 106 ? -7.387 4.449 5.391 1 95.88 106 GLU B N 1
ATOM 2082 C CA . GLU B 1 106 ? -6.637 5.637 4.988 1 95.88 106 GLU B CA 1
ATOM 2083 C C . GLU B 1 106 ? -7.566 6.699 4.406 1 95.88 106 GLU B C 1
ATOM 2085 O O . GLU B 1 106 ? -7.414 7.887 4.699 1 95.88 106 GLU B O 1
ATOM 2090 N N . LYS B 1 107 ? -8.477 6.266 3.613 1 96.81 107 LYS B N 1
ATOM 2091 C CA . LYS B 1 107 ? -9.438 7.184 3.008 1 96.81 107 LYS B CA 1
ATOM 2092 C C . LYS B 1 107 ? -10.273 7.887 4.074 1 96.81 107 LYS B C 1
ATOM 2094 O O . LYS B 1 107 ? -10.391 9.117 4.066 1 96.81 107 LYS B O 1
ATOM 2099 N N . ASP B 1 108 ? -10.805 7.047 4.938 1 97.44 108 ASP B N 1
ATOM 2100 C CA . ASP B 1 108 ? -11.641 7.594 6 1 97.44 108 ASP B CA 1
ATOM 2101 C C . ASP B 1 108 ? -10.859 8.578 6.867 1 97.44 108 ASP B C 1
ATOM 2103 O O . ASP B 1 108 ? -11.352 9.656 7.188 1 97.44 108 ASP B O 1
ATOM 2107 N N . PHE B 1 109 ? -9.719 8.172 7.207 1 97.31 109 PHE B N 1
ATOM 2108 C CA . PHE B 1 109 ? -8.867 9.008 8.039 1 97.31 109 PHE B CA 1
ATOM 2109 C C . PHE B 1 109 ? -8.539 10.32 7.344 1 97.31 109 PHE B C 1
ATOM 2111 O O . PHE B 1 109 ? -8.625 11.391 7.949 1 97.31 109 PHE B O 1
ATOM 2118 N N . THR B 1 110 ? -8.172 10.297 6.086 1 97 110 THR B N 1
ATOM 2119 C CA . THR B 1 110 ? -7.758 11.469 5.324 1 97 110 THR B CA 1
ATOM 2120 C C . THR B 1 110 ? -8.891 12.484 5.242 1 97 110 THR B C 1
ATOM 2122 O O . THR B 1 110 ? -8.672 13.68 5.457 1 97 110 THR B O 1
ATOM 2125 N N . TRP B 1 111 ? -10.07 12 4.98 1 97.19 111 TRP B N 1
ATOM 2126 C CA . TRP B 1 111 ? -11.188 12.93 4.82 1 97.19 111 TRP B CA 1
ATOM 2127 C C . TRP B 1 111 ? -11.641 13.484 6.168 1 97.19 111 TRP B C 1
ATOM 2129 O O . TRP B 1 111 ? -12.07 14.633 6.262 1 97.19 111 TRP B O 1
ATOM 2139 N N . LYS B 1 112 ? -11.508 12.695 7.293 1 96.75 112 LYS B N 1
ATOM 2140 C CA . LYS B 1 112 ? -11.734 13.219 8.633 1 96.75 112 LYS B CA 1
ATOM 2141 C C . LYS B 1 112 ? -10.75 14.336 8.961 1 96.75 112 LYS B C 1
ATOM 2143 O O . LYS B 1 112 ? -11.133 15.375 9.516 1 96.75 112 LYS B O 1
ATOM 2148 N N . ILE B 1 113 ? -9.477 14.125 8.578 1 96.38 113 ILE B N 1
ATOM 2149 C CA . ILE B 1 113 ? -8.43 15.117 8.812 1 96.38 113 ILE B CA 1
ATOM 2150 C C . ILE B 1 113 ? -8.703 16.359 7.977 1 96.38 113 ILE B C 1
ATOM 2152 O O . ILE B 1 113 ? -8.523 17.484 8.453 1 96.38 113 ILE B O 1
ATOM 2156 N N . ALA B 1 114 ? -9.102 16.141 6.758 1 96.06 114 ALA B N 1
ATOM 2157 C CA . ALA B 1 114 ? -9.414 17.281 5.887 1 96.06 114 ALA B CA 1
ATOM 2158 C C . ALA B 1 114 ? -10.508 18.141 6.488 1 96.06 114 ALA B C 1
ATOM 2160 O O . ALA B 1 114 ? -10.523 19.359 6.289 1 96.06 114 ALA B O 1
ATOM 2161 N N . LYS B 1 115 ? -11.438 17.531 7.219 1 94.56 115 LYS B N 1
ATOM 2162 C CA . LYS B 1 115 ? -12.547 18.25 7.832 1 94.56 115 LYS B CA 1
ATOM 2163 C C . LYS B 1 115 ? -12.086 19 9.086 1 94.56 115 LYS B C 1
ATOM 2165 O O . LYS B 1 115 ? -12.516 20.125 9.328 1 94.56 115 LYS B O 1
ATOM 2170 N N . ILE B 1 116 ? -11.148 18.422 9.852 1 93.31 116 ILE B N 1
ATOM 2171 C CA . ILE B 1 116 ? -10.719 18.984 11.125 1 93.31 116 ILE B CA 1
ATOM 2172 C C . ILE B 1 116 ? -9.625 20.016 10.891 1 93.31 116 ILE B C 1
ATOM 2174 O O . ILE B 1 116 ? -9.555 21.031 11.586 1 93.31 116 ILE B O 1
ATOM 2178 N N . LEU B 1 117 ? -8.773 19.719 9.938 1 95.06 117 LEU B N 1
ATOM 2179 C CA . LEU B 1 117 ? -7.695 20.641 9.57 1 95.06 117 LEU B CA 1
ATOM 2180 C C . LEU B 1 117 ? -7.992 21.328 8.242 1 95.06 117 LEU B C 1
ATOM 2182 O O . LEU B 1 117 ? -8.852 22.203 8.18 1 95.06 117 LEU B O 1
ATOM 2186 N N . SER B 1 118 ? -7.434 20.922 7.164 1 95.31 118 SER B N 1
ATOM 2187 C CA . SER B 1 118 ? -7.688 21.359 5.793 1 95.31 118 SER B CA 1
ATOM 2188 C C . SER B 1 118 ? -7.262 20.281 4.789 1 95.31 118 SER B C 1
ATOM 2190 O O . SER B 1 118 ? -6.516 19.375 5.133 1 95.31 118 SER B O 1
ATOM 2192 N N . ALA B 1 119 ? -7.812 20.375 3.611 1 95.94 119 ALA B N 1
ATOM 2193 C CA . ALA B 1 119 ? -7.426 19.422 2.57 1 95.94 119 ALA B CA 1
ATOM 2194 C C . ALA B 1 119 ? -5.922 19.484 2.307 1 95.94 119 ALA B C 1
ATOM 2196 O O . ALA B 1 119 ? -5.293 18.453 2.051 1 95.94 119 ALA B O 1
ATOM 2197 N N . LYS B 1 120 ? -5.414 20.688 2.432 1 94.94 120 LYS B N 1
ATOM 2198 C CA . LYS B 1 120 ? -3.977 20.859 2.246 1 94.94 120 LYS B CA 1
ATOM 2199 C C . LYS B 1 120 ? -3.188 20.125 3.328 1 94.94 120 LYS B C 1
ATOM 2201 O O . LYS B 1 120 ? -2.23 19.406 3.031 1 94.94 120 LYS B O 1
ATOM 2206 N N . GLN B 1 121 ? -3.541 20.25 4.547 1 94.44 121 GLN B N 1
ATOM 2207 C CA . GLN B 1 121 ? -2.869 19.578 5.664 1 94.44 121 GLN B CA 1
ATOM 2208 C C . GLN B 1 121 ? -3.025 18.062 5.574 1 94.44 121 GLN B C 1
ATOM 2210 O O . GLN B 1 121 ? -2.098 17.328 5.902 1 94.44 121 GLN B O 1
ATOM 2215 N N . ALA B 1 122 ? -4.211 17.672 5.121 1 95.56 122 ALA B N 1
ATOM 2216 C CA . ALA B 1 122 ? -4.453 16.234 4.957 1 95.56 122 ALA B CA 1
ATOM 2217 C C . ALA B 1 122 ? -3.529 15.641 3.898 1 95.56 122 ALA B C 1
ATOM 2219 O O . ALA B 1 122 ? -2.99 14.547 4.082 1 95.56 122 ALA B O 1
ATOM 2220 N N . TYR B 1 123 ? -3.385 16.375 2.863 1 94 123 TYR B N 1
ATOM 2221 C CA . TYR B 1 123 ? -2.48 15.93 1.804 1 94 123 TYR B CA 1
ATOM 2222 C C . TYR B 1 123 ? -1.047 15.844 2.312 1 94 123 TYR B C 1
ATOM 2224 O O . TYR B 1 123 ? -0.341 14.875 2.033 1 94 123 TYR B O 1
ATOM 2232 N N . MET B 1 124 ? -0.623 16.828 3.039 1 91.94 124 MET B N 1
ATOM 2233 C CA . MET B 1 124 ? 0.725 16.859 3.602 1 91.94 124 MET B CA 1
ATOM 2234 C C . MET B 1 124 ? 0.944 15.688 4.547 1 91.94 124 MET B C 1
ATOM 2236 O O . MET B 1 124 ? 2.041 15.125 4.602 1 91.94 124 MET B O 1
ATOM 2240 N N . LEU B 1 125 ? -0.106 15.391 5.273 1 92.19 125 LEU B N 1
ATOM 2241 C CA . LEU B 1 125 ? -0.027 14.281 6.223 1 92.19 125 LEU B CA 1
ATOM 2242 C C . LEU B 1 125 ? 0.234 12.961 5.504 1 92.19 125 LEU B C 1
ATOM 2244 O O . LEU B 1 125 ? 0.997 12.125 5.988 1 92.19 125 LEU B O 1
ATOM 2248 N N . GLN B 1 126 ? -0.287 12.781 4.359 1 89.06 126 GLN B N 1
ATOM 2249 C CA . GLN B 1 126 ? -0.103 11.547 3.598 1 89.06 126 GLN B CA 1
ATOM 2250 C C . GLN B 1 126 ? 1.352 11.383 3.17 1 89.06 126 GLN B C 1
ATOM 2252 O O . GLN B 1 126 ? 1.848 10.258 3.068 1 89.06 126 GLN B O 1
ATOM 2257 N N . GLU B 1 127 ? 1.927 12.484 2.975 1 84.94 127 GLU B N 1
ATOM 2258 C CA . GLU B 1 127 ? 3.314 12.461 2.525 1 84.94 127 GLU B CA 1
ATOM 2259 C C . GLU B 1 127 ? 4.277 12.422 3.707 1 84.94 127 GLU B C 1
ATOM 2261 O O . GLU B 1 127 ? 5.461 12.109 3.543 1 84.94 127 GLU B O 1
ATOM 2266 N N . ALA B 1 128 ? 3.744 12.711 4.84 1 87.38 128 ALA B N 1
ATOM 2267 C CA . ALA B 1 128 ? 4.574 12.961 6.016 1 87.38 128 ALA B CA 1
ATOM 2268 C C . ALA B 1 128 ? 5.324 11.695 6.434 1 87.38 128 ALA B C 1
ATOM 2270 O O . ALA B 1 128 ? 6.473 11.766 6.879 1 87.38 128 ALA B O 1
ATOM 2271 N N . ASP B 1 129 ? 4.605 10.602 6.297 1 78.31 129 ASP B N 1
ATOM 2272 C CA . ASP B 1 129 ? 5.246 9.359 6.715 1 78.31 129 ASP B CA 1
ATOM 2273 C C . ASP B 1 129 ? 6.516 9.094 5.906 1 78.31 129 ASP B C 1
ATOM 2275 O O . ASP B 1 129 ? 7.562 8.781 6.473 1 78.31 129 ASP B O 1
ATOM 2279 N N . ARG B 1 130 ? 6.375 9.203 4.664 1 77.94 130 ARG B N 1
ATOM 2280 C CA . ARG B 1 130 ? 7.535 9.031 3.795 1 77.94 130 ARG B CA 1
ATOM 2281 C C . ARG B 1 130 ? 8.609 10.062 4.105 1 77.94 130 ARG B C 1
ATOM 2283 O O . ARG B 1 130 ? 9.797 9.727 4.168 1 77.94 130 ARG B O 1
ATOM 2290 N N . ASP B 1 131 ? 8.234 11.273 4.324 1 82.88 131 ASP B N 1
ATOM 2291 C CA . ASP B 1 131 ? 9.172 12.344 4.637 1 82.88 131 ASP B CA 1
ATOM 2292 C C . ASP B 1 131 ? 9.875 12.094 5.973 1 82.88 131 ASP B C 1
ATOM 2294 O O . ASP B 1 131 ? 11.062 12.391 6.125 1 82.88 131 ASP B O 1
ATOM 2298 N N . PHE B 1 132 ? 9.148 11.633 6.863 1 85.19 132 PHE B N 1
ATOM 2299 C CA . PHE B 1 132 ? 9.703 11.336 8.18 1 85.19 132 PHE B CA 1
ATOM 2300 C C . PHE B 1 132 ? 10.766 10.258 8.086 1 85.19 132 PHE B C 1
ATOM 2302 O O . PHE B 1 132 ? 11.836 10.375 8.703 1 85.19 132 PHE B O 1
ATOM 2309 N N . VAL B 1 133 ? 10.477 9.273 7.309 1 77.25 133 VAL B N 1
ATOM 2310 C CA . VAL B 1 133 ? 11.422 8.172 7.137 1 77.25 133 VAL B CA 1
ATOM 2311 C C . VAL B 1 133 ? 12.695 8.688 6.477 1 77.25 133 VAL B C 1
ATOM 2313 O O . VAL B 1 133 ? 13.805 8.336 6.895 1 77.25 133 VAL B O 1
ATOM 2316 N N . ARG B 1 134 ? 12.508 9.43 5.504 1 79.81 134 ARG B N 1
ATOM 2317 C CA . ARG B 1 134 ? 13.648 10.039 4.832 1 79.81 134 ARG B CA 1
ATOM 2318 C C . ARG B 1 134 ? 14.461 10.891 5.801 1 79.81 134 ARG B C 1
ATOM 2320 O O . ARG B 1 134 ? 15.695 10.891 5.754 1 79.81 134 ARG B O 1
ATOM 2327 N N . HIS B 1 135 ? 13.781 11.602 6.582 1 82.56 135 HIS B N 1
ATOM 2328 C CA . HIS B 1 135 ? 14.422 12.445 7.586 1 82.56 135 HIS B CA 1
ATOM 2329 C C . HIS B 1 135 ? 15.234 11.617 8.57 1 82.56 135 HIS B C 1
ATOM 2331 O O . HIS B 1 135 ? 16.359 11.984 8.922 1 82.56 135 HIS B O 1
ATOM 2337 N N . LEU B 1 136 ? 14.641 10.492 8.969 1 80.94 136 LEU B N 1
ATOM 2338 C CA . LEU B 1 136 ? 15.328 9.602 9.891 1 80.94 136 LEU B CA 1
ATOM 2339 C C . LEU B 1 136 ? 16.594 9.039 9.258 1 80.94 136 LEU B C 1
ATOM 2341 O O . LEU B 1 136 ? 17.625 8.914 9.922 1 80.94 136 LEU B O 1
ATOM 2345 N N . TYR B 1 137 ? 16.531 8.703 8.039 1 72.5 137 TYR B N 1
ATOM 2346 C CA . TYR B 1 137 ? 17.672 8.164 7.328 1 72.5 137 TYR B CA 1
ATOM 2347 C C . TYR B 1 137 ? 18.781 9.203 7.203 1 72.5 137 TYR B C 1
ATOM 2349 O O . TYR B 1 137 ? 19.969 8.891 7.391 1 72.5 137 TYR B O 1
ATOM 2357 N N . LYS B 1 138 ? 18.391 10.328 6.898 1 76.25 138 LYS B N 1
ATOM 2358 C CA . LYS B 1 138 ? 19.359 11.414 6.785 1 76.25 138 LYS B CA 1
ATOM 2359 C C . LYS B 1 138 ? 20.031 11.688 8.125 1 76.25 138 LYS B C 1
ATOM 2361 O O . LYS B 1 138 ? 21.234 11.945 8.18 1 76.25 138 LYS B O 1
ATOM 2366 N N . MET B 1 139 ? 19.266 11.562 9.148 1 74.88 139 MET B N 1
ATO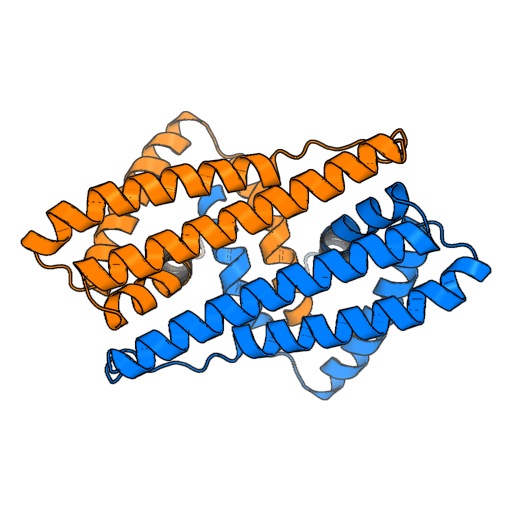M 2367 C CA . MET B 1 139 ? 19.797 11.805 10.484 1 74.88 139 MET B CA 1
ATOM 2368 C C . MET B 1 139 ? 20.766 10.695 10.891 1 74.88 139 MET B C 1
ATO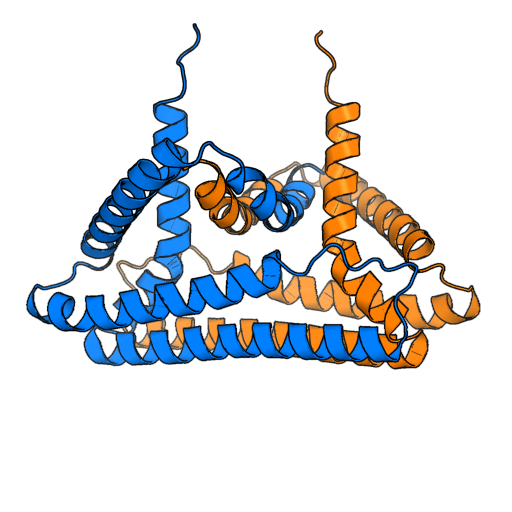M 2370 O O . MET B 1 139 ? 21.781 10.961 11.531 1 74.88 139 MET B O 1
ATOM 2374 N N . ASN B 1 140 ? 20.422 9.516 10.547 1 68.12 140 ASN B N 1
ATOM 2375 C CA . ASN B 1 140 ? 21.266 8.375 10.891 1 68.12 140 ASN B CA 1
ATOM 2376 C C . ASN B 1 140 ? 22.547 8.344 10.047 1 68.12 140 ASN B C 1
ATOM 2378 O O . ASN B 1 140 ? 23.594 7.895 10.516 1 68.12 140 ASN B O 1
ATOM 2382 N N . ARG B 1 141 ? 22.406 8.578 8.844 1 63.38 141 ARG B N 1
ATOM 2383 C CA . ARG B 1 141 ? 23.594 8.664 8.008 1 63.38 141 ARG B CA 1
ATOM 2384 C C . ARG B 1 141 ? 24.562 9.727 8.539 1 63.38 141 ARG B C 1
ATOM 2386 O O . ARG B 1 141 ? 25.781 9.57 8.445 1 63.38 141 ARG B O 1
ATOM 2393 N N . GLN B 1 142 ? 23.953 10.727 8.953 1 58.56 142 GLN B N 1
ATOM 2394 C CA . GLN B 1 142 ? 24.781 11.789 9.508 1 58.56 142 GLN B CA 1
ATOM 2395 C C . GLN B 1 142 ? 25.375 11.367 10.852 1 58.56 142 GLN B C 1
ATOM 2397 O O . GLN B 1 142 ? 26.484 11.789 11.203 1 58.56 142 GLN B O 1
ATOM 2402 N N . HIS B 1 143 ? 24.703 10.617 11.57 1 55.09 143 HIS B N 1
ATOM 2403 C CA . HIS B 1 143 ? 25.219 10.188 12.867 1 55.09 143 HIS B CA 1
ATOM 2404 C C . HIS B 1 143 ? 25.844 8.805 12.781 1 55.09 143 HIS B C 1
ATOM 2406 O O . HIS B 1 143 ? 26.203 8.211 13.805 1 55.09 143 HIS B O 1
ATOM 2412 N N . GLY B 1 144 ? 25.766 8.156 11.727 1 49.69 144 GLY B N 1
ATOM 2413 C CA . GLY B 1 144 ? 26.484 6.902 11.586 1 49.69 144 GLY B CA 1
ATOM 2414 C C . GLY B 1 144 ? 27.953 7.023 11.891 1 49.69 144 GLY B C 1
ATOM 2415 O O . GLY B 1 144 ? 28.5 8.133 11.953 1 49.69 144 GLY B O 1
ATOM 2416 N N . PRO B 1 145 ? 28.609 5.828 12.406 1 46.78 145 PRO B N 1
ATOM 2417 C CA . PRO B 1 145 ? 30.016 5.949 12.781 1 46.78 145 PRO B CA 1
ATOM 2418 C C . PRO B 1 145 ? 30.859 6.621 11.703 1 46.78 145 PRO B C 1
ATOM 2420 O O . PRO B 1 145 ? 30.734 6.289 10.523 1 46.78 145 PRO B O 1
ATOM 2423 N N . GLY B 1 146 ? 31.062 7.945 11.68 1 36.56 146 GLY B N 1
ATOM 2424 C CA . GLY B 1 146 ? 32.219 8.469 10.961 1 36.56 146 GLY B CA 1
ATOM 2425 C C . GLY B 1 146 ? 33.344 7.469 10.852 1 36.56 146 GLY B C 1
ATOM 2426 O O . GLY B 1 146 ? 33.344 6.445 11.539 1 36.56 146 GLY B O 1
ATOM 2427 N N . PRO B 1 147 ? 34.125 7.418 9.648 1 37.97 147 PRO B N 1
ATOM 2428 C CA . PRO B 1 147 ? 35.312 6.594 9.703 1 37.97 147 PRO B CA 1
ATOM 2429 C C . PRO B 1 147 ? 35.969 6.59 11.086 1 37.97 147 PRO B C 1
ATOM 2431 O O . PRO B 1 147 ? 36.062 7.637 11.734 1 37.97 147 PRO B O 1
ATOM 2434 N N . ARG B 1 148 ? 35.719 5.594 12.016 1 24.98 148 ARG B N 1
ATOM 2435 C CA . ARG B 1 148 ? 36.906 5.43 12.844 1 24.98 148 ARG B CA 1
ATOM 2436 C C . ARG B 1 148 ? 38.062 4.93 12.016 1 24.98 148 ARG B C 1
ATOM 2438 O O . ARG B 1 148 ? 37.906 4.105 11.117 1 24.98 148 ARG B O 1
#

pLDDT: mean 77.25, std 22.5, range [24.98, 97.88]

Sequence (296 aa):
MKKILLFLVMIACSGALYAQRPAAADYDSEKLQAAKIAFLTQKLDLQPDQATEFWPLYNKFDEERRGYFKQMRGKEKVEVETLTNEEAKKLIENKFKMQQGLLDLEKDFTWKIAKILSAKQAYMLQEADRDFVRHLYKMNRQHGPGPRMKKILLFLVMIACSGALYAQRPAAADYDSEKLQAAKIAFLTQKLDLQPDQATEFWPLYNKFDEERRGYFKQMRGKEKVEVETLTNEEAKKLIENKFKMQQGLLDLEKDFTWKIAKILSAKQAYMLQEADRDFVRHLYKMNRQHGPGPR